Protein AF-A0A5C9C860-F1 (afdb_monomer_lite)

Foldseek 3Di:
DVLVVVLVVVVVVQVVCVVPDPDHDQEAEAADDDDDLVVQPSLQDPVSLVSLLPDPHAYEYAYAAPVNDHSNCVSGPYYDHHPVRVVVVVVVVVVVVVVVVVVVVVVVVVVVVVVVVVVVVVVVVVVVVVVVVVVVVVVVVVVVVVVVVVVVVVVVVVVVVVVVVVVVVVVVVVVVVVVVVVVVCVVVVVVVVVVVVVVVVVVVVVVVVVVVVVVVVVVVVVVVVVVVVVVVVVVVVVVVVVVVVVVVVVVVVVVVVVVCVVVVPDPLVVLVVVDWFKAAPVGDTDPDDPDPGQWIWTHHNVGIDIDGDDDDDDDDDDDDDDDDDDDDDDDDD

Structure (mmCIF, N/CA/C/O backbone):
data_AF-A0A5C9C860-F1
#
_entry.id   AF-A0A5C9C860-F1
#
loop_
_atom_site.group_PDB
_atom_site.id
_atom_site.type_symbol
_atom_site.label_atom_id
_atom_site.label_alt_id
_atom_site.label_comp_id
_atom_site.label_asym_id
_atom_site.label_entity_id
_atom_site.label_seq_id
_atom_site.pdbx_PDB_ins_code
_atom_site.Cartn_x
_atom_site.Cartn_y
_atom_site.Cartn_z
_atom_site.occupancy
_atom_site.B_iso_or_equiv
_atom_site.auth_seq_id
_atom_site.auth_comp_id
_atom_site.auth_asym_id
_atom_site.auth_atom_id
_atom_site.pdbx_PDB_model_num
ATOM 1 N N . GLY A 1 1 ? 43.819 -11.101 -81.207 1.00 75.69 1 GLY A N 1
ATOM 2 C CA . GLY A 1 1 ? 43.825 -9.683 -81.612 1.00 75.69 1 GLY A CA 1
ATOM 3 C C . GLY A 1 1 ? 43.539 -8.825 -80.399 1.00 75.69 1 GLY A C 1
ATOM 4 O O . GLY A 1 1 ? 42.705 -9.231 -79.596 1.00 75.69 1 GLY A O 1
ATOM 5 N N . ALA A 1 2 ? 44.186 -7.660 -80.288 1.00 79.50 2 ALA A N 1
ATOM 6 C CA . ALA A 1 2 ? 44.330 -6.895 -79.039 1.00 79.50 2 ALA A CA 1
ATOM 7 C C . ALA A 1 2 ? 43.053 -6.745 -78.184 1.00 79.50 2 ALA A C 1
ATOM 9 O O . ALA A 1 2 ? 43.095 -7.008 -76.987 1.00 79.50 2 ALA A O 1
ATOM 10 N N . ALA A 1 3 ? 41.908 -6.396 -78.781 1.00 82.94 3 ALA A N 1
ATOM 11 C CA . ALA A 1 3 ? 40.660 -6.212 -78.032 1.00 82.94 3 ALA A CA 1
ATOM 12 C C . ALA A 1 3 ? 40.159 -7.496 -77.339 1.00 82.94 3 ALA A C 1
ATOM 14 O O . ALA A 1 3 ? 39.725 -7.458 -76.189 1.00 82.94 3 ALA A O 1
ATOM 15 N N . ALA A 1 4 ? 40.266 -8.643 -78.019 1.00 86.12 4 ALA A N 1
ATOM 16 C CA . ALA A 1 4 ? 39.879 -9.939 -77.464 1.00 86.12 4 ALA A CA 1
ATOM 17 C C . ALA A 1 4 ? 40.849 -10.392 -76.364 1.00 86.12 4 ALA A C 1
ATOM 19 O O . ALA A 1 4 ? 40.408 -10.863 -75.325 1.00 86.12 4 ALA A O 1
ATOM 20 N N . GLU A 1 5 ? 42.155 -10.177 -76.552 1.00 87.38 5 GLU A N 1
ATOM 21 C CA . GLU A 1 5 ? 43.175 -10.489 -75.539 1.00 87.38 5 GLU A CA 1
ATOM 22 C C . GLU A 1 5 ? 42.962 -9.685 -74.248 1.00 87.38 5 GLU A C 1
ATOM 24 O O . GLU A 1 5 ? 43.085 -10.236 -73.157 1.00 87.38 5 GLU A O 1
ATOM 29 N N . ILE A 1 6 ? 42.573 -8.410 -74.356 1.00 86.56 6 ILE A N 1
ATOM 30 C CA . ILE A 1 6 ? 42.283 -7.548 -73.200 1.00 86.56 6 ILE A CA 1
ATOM 31 C C . ILE A 1 6 ? 40.996 -7.971 -72.490 1.00 86.56 6 ILE A C 1
ATOM 33 O O . ILE A 1 6 ? 40.985 -8.054 -71.262 1.00 86.56 6 ILE A O 1
ATOM 37 N N . ARG A 1 7 ? 39.933 -8.289 -73.239 1.00 90.62 7 ARG A N 1
ATOM 38 C CA . ARG A 1 7 ? 38.687 -8.834 -72.676 1.00 90.62 7 ARG A CA 1
ATOM 39 C C . ARG A 1 7 ? 38.947 -10.140 -71.922 1.00 90.62 7 ARG A C 1
ATOM 41 O O . ARG A 1 7 ? 38.503 -10.298 -70.788 1.00 90.62 7 ARG A O 1
ATOM 48 N N . ASP A 1 8 ? 39.676 -11.062 -72.542 1.00 91.56 8 ASP A N 1
ATOM 49 C CA . ASP A 1 8 ? 39.923 -12.387 -71.979 1.00 91.56 8 ASP A CA 1
ATOM 50 C C . ASP A 1 8 ? 40.841 -12.287 -70.747 1.00 91.56 8 ASP A C 1
ATOM 52 O O . ASP A 1 8 ? 40.559 -12.909 -69.724 1.00 91.56 8 ASP A O 1
ATOM 56 N N . ALA A 1 9 ? 41.865 -11.424 -70.780 1.00 90.62 9 ALA A N 1
ATOM 57 C CA . ALA A 1 9 ? 42.701 -11.121 -69.617 1.00 90.62 9 ALA A CA 1
ATOM 58 C C . ALA A 1 9 ? 41.907 -10.488 -68.460 1.00 90.62 9 ALA A C 1
ATOM 60 O O . ALA A 1 9 ? 42.104 -10.878 -67.307 1.00 90.62 9 ALA A O 1
ATOM 61 N N . LEU A 1 10 ? 40.995 -9.552 -68.749 1.00 90.19 10 LEU A N 1
ATOM 62 C CA . LEU A 1 10 ? 40.132 -8.913 -67.751 1.00 90.19 10 LEU A CA 1
ATOM 63 C C . LEU A 1 10 ? 39.230 -9.943 -67.057 1.00 90.19 10 LEU A C 1
ATOM 65 O O . LEU A 1 10 ? 39.222 -10.020 -65.829 1.00 90.19 10 LEU A O 1
ATOM 69 N N . MET A 1 11 ? 38.531 -10.776 -67.832 1.00 91.19 11 MET A N 1
ATOM 70 C CA . MET A 1 11 ? 37.625 -11.792 -67.287 1.00 91.19 11 MET A CA 1
ATOM 71 C C . MET A 1 11 ? 38.368 -12.882 -66.506 1.00 91.19 11 MET A C 1
ATOM 73 O O . MET A 1 11 ? 37.926 -13.265 -65.423 1.00 91.19 11 MET A O 1
ATOM 77 N N . VAL A 1 12 ? 39.523 -13.344 -67.002 1.00 93.31 12 VAL A N 1
ATOM 78 C CA . VAL A 1 12 ? 40.375 -14.299 -66.273 1.00 93.31 12 VAL A CA 1
ATOM 79 C C . VAL A 1 12 ? 40.890 -13.690 -64.967 1.00 93.31 12 VAL A C 1
ATOM 81 O O . VAL A 1 12 ? 40.859 -14.368 -63.943 1.00 93.31 12 VAL A O 1
ATOM 84 N N . SER A 1 13 ? 41.308 -12.421 -64.965 1.00 90.69 13 SER A N 1
ATOM 85 C CA . SER A 1 13 ? 41.798 -11.754 -63.749 1.00 90.69 13 SER A CA 1
ATOM 86 C C . SER A 1 13 ? 40.692 -11.566 -62.709 1.00 90.69 13 SER A C 1
ATOM 88 O O . SER A 1 13 ? 40.917 -11.833 -61.532 1.00 90.69 13 SER A O 1
ATOM 90 N N . LEU A 1 14 ? 39.483 -11.167 -63.122 1.00 89.62 14 LEU A N 1
ATOM 91 C CA . LEU A 1 14 ? 38.340 -11.031 -62.211 1.00 89.62 14 LEU A CA 1
ATOM 92 C C . LEU A 1 14 ? 37.940 -12.381 -61.597 1.00 89.62 14 LEU A C 1
ATOM 94 O O . LEU A 1 14 ? 37.807 -12.475 -60.377 1.00 89.62 14 LEU A O 1
ATOM 98 N N . ALA A 1 15 ? 37.853 -13.442 -62.407 1.00 89.88 15 ALA A N 1
ATOM 99 C CA . ALA A 1 15 ? 37.584 -14.795 -61.918 1.00 89.88 15 ALA A CA 1
ATOM 100 C C . ALA A 1 15 ? 38.694 -15.313 -60.980 1.00 89.88 15 ALA A C 1
ATOM 102 O O . ALA A 1 15 ? 38.413 -15.972 -59.981 1.00 89.88 15 ALA A O 1
ATOM 103 N N . GLN A 1 16 ? 39.962 -14.992 -61.259 1.00 91.25 16 GLN A N 1
ATOM 104 C CA . GLN A 1 16 ? 41.080 -15.318 -60.369 1.00 91.25 16 GLN A CA 1
ATOM 105 C C . GLN A 1 16 ? 41.021 -14.554 -59.043 1.00 91.25 16 GLN A C 1
ATOM 107 O O . GLN A 1 16 ? 41.359 -15.138 -58.016 1.00 91.25 16 GLN A O 1
ATOM 112 N N .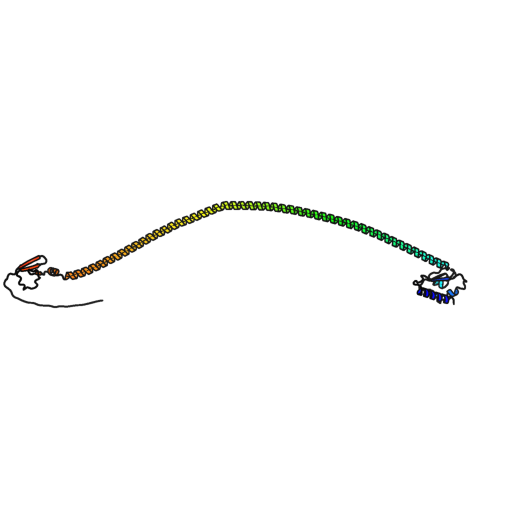 ILE A 1 17 ? 40.598 -13.287 -59.028 1.00 90.31 17 ILE A N 1
ATOM 113 C CA . ILE A 1 17 ? 40.419 -12.529 -57.781 1.00 90.31 17 ILE A CA 1
ATOM 114 C C . ILE A 1 17 ? 39.297 -13.156 -56.949 1.00 90.31 17 ILE A C 1
ATOM 116 O O . ILE A 1 17 ? 39.512 -13.432 -55.773 1.00 90.31 17 ILE A O 1
ATOM 120 N N . GLU A 1 18 ? 38.153 -13.475 -57.559 1.00 88.44 18 GLU A N 1
ATOM 121 C CA . GLU A 1 18 ? 37.020 -14.106 -56.865 1.00 88.44 18 GLU A CA 1
ATOM 122 C C . GLU A 1 18 ? 37.343 -15.507 -56.307 1.00 88.44 18 GLU A C 1
ATOM 124 O O . GLU A 1 18 ? 36.833 -15.886 -55.254 1.00 88.44 18 GLU A O 1
ATOM 129 N N . LEU A 1 19 ? 38.228 -16.266 -56.963 1.00 90.69 19 LEU A N 1
ATOM 130 C CA . LEU A 1 19 ? 38.691 -17.573 -56.477 1.00 90.69 19 LEU A CA 1
ATOM 131 C C . LEU A 1 19 ? 39.770 -17.487 -55.384 1.00 90.69 19 LEU A C 1
ATOM 133 O O . LEU A 1 19 ? 39.809 -18.345 -54.504 1.00 90.69 19 LEU A O 1
ATOM 137 N N . ASN A 1 20 ? 40.671 -16.500 -55.449 1.00 92.00 20 ASN A N 1
ATOM 138 C CA . ASN A 1 20 ? 41.861 -16.435 -54.588 1.00 92.00 20 ASN A CA 1
ATOM 139 C C . ASN A 1 20 ? 41.745 -15.439 -53.421 1.00 92.00 20 ASN A C 1
ATOM 141 O O . ASN A 1 20 ? 42.585 -15.461 -52.515 1.00 92.00 20 ASN A O 1
ATOM 145 N N . HIS A 1 21 ? 40.741 -14.558 -53.420 1.00 90.06 21 HIS A N 1
ATOM 146 C CA . HIS A 1 21 ? 40.582 -13.509 -52.417 1.00 90.06 21 HIS A CA 1
ATOM 147 C C . HIS A 1 21 ? 39.154 -13.447 -51.848 1.00 90.06 21 HIS A C 1
ATOM 149 O O . HIS A 1 21 ? 38.184 -13.565 -52.587 1.00 90.06 21 HIS A O 1
ATOM 155 N N . PRO A 1 22 ? 38.993 -13.199 -50.531 1.00 89.44 22 PRO A N 1
ATOM 156 C CA . PRO A 1 22 ? 37.680 -13.077 -49.890 1.00 89.44 22 PRO A CA 1
ATOM 157 C C . PRO A 1 22 ? 37.008 -11.710 -50.128 1.00 89.44 22 PRO A C 1
ATOM 159 O O . PRO A 1 22 ? 35.974 -11.422 -49.530 1.00 89.44 22 PRO A O 1
ATOM 162 N N . TRP A 1 23 ? 37.617 -10.843 -50.940 1.00 88.38 23 TRP A N 1
ATOM 163 C CA . TRP A 1 23 ? 37.156 -9.491 -51.244 1.00 88.38 23 TRP A CA 1
ATOM 164 C C . TRP A 1 23 ? 36.957 -9.338 -52.754 1.00 88.38 23 TRP A C 1
ATOM 166 O O . TRP A 1 23 ? 37.737 -9.860 -53.549 1.00 88.38 23 TRP A O 1
ATOM 176 N N . ARG A 1 24 ? 35.918 -8.596 -53.145 1.00 87.75 24 ARG A N 1
ATOM 177 C CA . ARG A 1 24 ? 35.716 -8.137 -54.527 1.00 87.75 24 ARG A CA 1
ATOM 178 C C . ARG A 1 24 ? 36.352 -6.747 -54.689 1.00 87.75 24 ARG A C 1
ATOM 180 O O . ARG A 1 24 ? 36.356 -5.993 -53.717 1.00 87.75 24 ARG A O 1
ATOM 187 N N . PRO A 1 25 ? 36.909 -6.397 -55.862 1.00 90.31 25 PRO A N 1
ATOM 188 C CA . PRO A 1 25 ? 37.481 -5.071 -56.078 1.00 90.31 25 PRO A CA 1
ATOM 189 C C . PRO A 1 25 ? 36.380 -4.003 -56.140 1.00 90.31 25 PRO A C 1
ATOM 191 O O . PRO A 1 25 ? 35.349 -4.216 -56.772 1.00 90.31 25 PRO A O 1
ATOM 194 N N . ASP A 1 26 ? 36.614 -2.840 -55.525 1.00 90.69 26 ASP A N 1
ATOM 195 C CA . ASP A 1 26 ? 35.641 -1.733 -55.493 1.00 90.69 26 ASP A CA 1
ATOM 196 C C . ASP A 1 26 ? 35.459 -1.039 -56.855 1.00 90.69 26 ASP A C 1
ATOM 198 O O . ASP A 1 26 ? 34.432 -0.409 -57.101 1.00 90.69 26 ASP A O 1
ATOM 202 N N . ALA A 1 27 ? 36.468 -1.119 -57.729 1.00 92.50 27 ALA A N 1
ATOM 203 C CA . ALA A 1 27 ? 36.469 -0.549 -59.073 1.00 92.50 27 ALA A CA 1
ATOM 204 C C . ALA A 1 27 ? 37.441 -1.304 -59.995 1.00 92.50 27 ALA A C 1
ATOM 206 O O . ALA A 1 27 ? 38.454 -1.843 -59.544 1.00 92.50 27 ALA A O 1
ATOM 207 N N . VAL A 1 28 ? 37.173 -1.279 -61.302 1.00 93.12 28 VAL A N 1
ATOM 208 C CA . VAL A 1 28 ? 38.103 -1.721 -62.355 1.00 93.12 28 VAL A CA 1
ATOM 209 C C . VAL A 1 28 ? 38.702 -0.487 -63.025 1.00 93.12 28 VAL A C 1
ATOM 211 O O . VAL A 1 28 ? 37.986 0.462 -63.330 1.00 93.12 28 VAL A O 1
ATOM 214 N N . VAL A 1 29 ? 40.011 -0.482 -63.281 1.00 92.75 29 VAL A N 1
ATOM 215 C CA . VAL A 1 29 ? 40.712 0.661 -63.890 1.00 92.75 29 VAL A CA 1
ATOM 216 C C . VAL A 1 29 ? 41.322 0.258 -65.230 1.00 92.75 29 VAL A C 1
ATOM 218 O O . VAL A 1 29 ? 42.241 -0.557 -65.274 1.00 92.75 29 VAL A O 1
ATOM 221 N N . ILE A 1 30 ? 40.843 0.860 -66.321 1.00 90.06 30 ILE A N 1
ATOM 222 C CA . ILE A 1 30 ? 41.378 0.670 -67.675 1.00 90.06 30 ILE A CA 1
ATOM 223 C C . ILE A 1 30 ? 42.227 1.892 -68.034 1.00 90.06 30 ILE A C 1
ATOM 225 O O . ILE A 1 30 ? 41.713 2.969 -68.333 1.00 90.06 30 ILE A O 1
ATOM 229 N N . ILE A 1 31 ? 43.548 1.729 -68.000 1.00 89.25 31 ILE A N 1
ATOM 230 C CA . ILE A 1 31 ? 44.520 2.792 -68.288 1.00 89.25 31 ILE A CA 1
ATOM 231 C C . ILE A 1 31 ? 45.417 2.430 -69.466 1.00 89.25 31 ILE A C 1
ATOM 233 O O . ILE A 1 31 ? 45.759 1.267 -69.670 1.00 89.25 31 ILE A O 1
ATOM 237 N N . ARG A 1 32 ? 45.850 3.450 -70.212 1.00 84.88 32 ARG A N 1
ATOM 238 C CA . ARG A 1 32 ? 46.821 3.316 -71.302 1.00 84.88 32 ARG A CA 1
ATOM 239 C C . ARG A 1 32 ? 48.005 4.253 -71.057 1.00 84.88 32 ARG A C 1
ATOM 241 O O . ARG A 1 32 ? 47.831 5.398 -70.646 1.00 84.88 32 ARG A O 1
ATOM 248 N N . GLY A 1 33 ? 49.220 3.764 -71.304 1.00 73.19 33 GLY A N 1
ATOM 249 C CA . GLY A 1 33 ? 50.418 4.607 -71.357 1.00 73.19 33 GLY A CA 1
ATOM 250 C C . GLY A 1 33 ? 50.451 5.496 -72.608 1.00 73.19 33 GLY A C 1
ATOM 251 O O . GLY A 1 33 ? 49.605 5.382 -73.493 1.00 73.19 33 GLY A O 1
ATOM 252 N N . GLY A 1 34 ? 51.458 6.367 -72.710 1.00 67.81 34 GLY A N 1
ATOM 253 C CA . GLY A 1 34 ? 51.678 7.154 -73.927 1.00 67.81 34 GLY A CA 1
ATOM 254 C C . GLY A 1 34 ? 51.942 6.261 -75.149 1.00 67.81 34 GLY A C 1
ATOM 255 O O . GLY A 1 34 ? 52.680 5.283 -75.056 1.00 67.81 34 GLY A O 1
ATOM 256 N N . GLY A 1 35 ? 51.351 6.607 -76.292 1.00 66.38 35 GLY A N 1
ATOM 257 C CA . GLY A 1 35 ? 51.479 5.874 -77.554 1.00 66.38 35 GLY A CA 1
ATOM 258 C C . GLY A 1 35 ? 50.877 6.660 -78.720 1.00 66.38 35 GLY A C 1
ATOM 259 O O . GLY A 1 35 ? 50.357 7.759 -78.523 1.00 66.38 35 GLY A O 1
ATOM 260 N N . ALA A 1 36 ? 50.945 6.122 -79.940 1.00 61.47 36 ALA A N 1
ATOM 261 C CA . ALA A 1 36 ? 50.421 6.812 -81.116 1.00 61.47 36 ALA A CA 1
ATOM 262 C C . ALA A 1 36 ? 48.880 6.813 -81.127 1.00 61.47 36 ALA A C 1
ATOM 264 O O . ALA A 1 36 ? 48.239 5.884 -80.631 1.00 61.47 36 ALA A O 1
ATOM 265 N N . VAL A 1 37 ? 48.270 7.835 -81.738 1.00 60.75 37 VAL A N 1
ATOM 266 C CA . VAL A 1 37 ? 46.802 7.922 -81.910 1.00 60.75 37 VAL A CA 1
ATOM 267 C C . VAL A 1 37 ? 46.265 6.736 -82.732 1.00 60.75 37 VAL A C 1
ATOM 269 O O . VAL A 1 37 ? 45.169 6.239 -82.484 1.00 60.75 37 VAL A O 1
ATOM 272 N N . ASN A 1 38 ? 47.077 6.203 -83.651 1.00 58.38 38 ASN A N 1
ATOM 273 C CA . ASN A 1 38 ? 46.713 5.057 -84.487 1.00 58.38 38 ASN A CA 1
ATOM 274 C C . ASN A 1 38 ? 46.485 3.751 -83.695 1.00 58.38 38 ASN A C 1
ATOM 276 O O . ASN A 1 38 ? 45.788 2.870 -84.195 1.00 58.38 38 ASN A O 1
ATOM 280 N N . ASP A 1 39 ? 46.982 3.630 -82.457 1.00 63.88 39 ASP A N 1
ATOM 281 C CA . ASP A 1 39 ? 46.763 2.439 -81.620 1.00 63.88 39 ASP A CA 1
ATOM 282 C C . ASP A 1 39 ? 45.465 2.520 -80.789 1.00 63.88 39 ASP A C 1
ATOM 284 O O . ASP A 1 39 ? 45.383 1.909 -79.727 1.00 63.88 39 ASP A O 1
ATOM 288 N N . MET A 1 40 ? 44.460 3.295 -81.212 1.00 68.62 40 MET A N 1
ATOM 289 C CA . MET A 1 40 ? 43.190 3.451 -80.472 1.00 68.62 40 MET A CA 1
ATOM 290 C C . MET A 1 40 ? 42.006 2.723 -81.121 1.00 68.62 40 MET A C 1
ATOM 292 O O . MET A 1 40 ? 40.991 2.500 -80.469 1.00 68.62 40 MET A O 1
ATOM 296 N N . ALA A 1 41 ? 42.136 2.271 -82.373 1.00 72.19 41 ALA A N 1
ATOM 297 C CA . ALA A 1 41 ? 41.038 1.633 -83.107 1.00 72.19 41 ALA A CA 1
ATOM 298 C C . ALA A 1 41 ? 40.508 0.343 -82.446 1.00 72.19 41 ALA A C 1
ATOM 300 O O . ALA A 1 41 ? 39.314 0.062 -82.519 1.00 72.19 41 ALA A O 1
ATOM 301 N N . TRP A 1 42 ? 41.367 -0.426 -81.767 1.00 78.12 42 TRP A N 1
ATOM 302 C CA . TRP A 1 42 ? 40.980 -1.672 -81.091 1.00 78.12 42 TRP A CA 1
ATOM 303 C C . TRP A 1 42 ? 40.256 -1.453 -79.750 1.00 78.12 42 TRP A C 1
ATOM 305 O O . TRP A 1 42 ? 39.647 -2.387 -79.240 1.00 78.12 42 TRP A O 1
ATOM 315 N N . LEU A 1 43 ? 40.255 -0.234 -79.197 1.00 80.75 43 LEU A N 1
ATOM 316 C CA . LEU A 1 43 ? 39.464 0.120 -78.006 1.00 80.75 43 LEU A CA 1
ATOM 317 C C . LEU A 1 43 ? 37.977 0.350 -78.334 1.00 80.75 43 LEU A C 1
ATOM 319 O O . LEU A 1 43 ? 37.150 0.398 -77.431 1.00 80.75 43 LEU A O 1
ATOM 323 N N . ASN A 1 44 ? 37.631 0.456 -79.621 1.00 83.56 44 ASN A N 1
ATOM 324 C CA . ASN A 1 44 ? 36.259 0.632 -80.103 1.00 83.56 44 ASN A CA 1
ATOM 325 C C . ASN A 1 44 ? 35.593 -0.696 -80.523 1.00 83.56 44 ASN A C 1
ATOM 327 O O . ASN A 1 44 ? 34.578 -0.683 -81.219 1.00 83.56 44 ASN A O 1
ATOM 331 N N . ASP A 1 45 ? 36.160 -1.844 -80.138 1.00 89.75 45 ASP A N 1
ATOM 332 C CA . ASP A 1 45 ? 35.580 -3.154 -80.437 1.00 89.75 45 ASP A CA 1
ATOM 333 C C . ASP A 1 45 ? 34.287 -3.411 -79.644 1.00 89.75 45 ASP A C 1
ATOM 335 O O . ASP A 1 45 ? 34.240 -3.265 -78.420 1.00 89.75 45 ASP A O 1
ATOM 339 N N . TYR A 1 46 ? 33.243 -3.861 -80.343 1.00 90.25 46 TYR A N 1
ATOM 340 C CA . TYR A 1 46 ? 31.926 -4.099 -79.753 1.00 90.25 46 TYR A CA 1
ATOM 341 C C . TYR A 1 46 ? 31.947 -5.155 -78.637 1.00 90.25 46 TYR A C 1
ATOM 343 O O . TYR A 1 46 ? 31.247 -4.992 -77.638 1.00 90.25 46 TYR A O 1
ATOM 351 N N . ALA A 1 47 ? 32.732 -6.230 -78.773 1.00 90.44 47 ALA A N 1
ATOM 352 C CA . ALA A 1 47 ? 32.746 -7.302 -77.780 1.00 90.44 47 ALA A CA 1
ATOM 353 C C . ALA A 1 47 ? 33.483 -6.886 -76.497 1.00 90.44 47 ALA A C 1
ATOM 355 O O . ALA A 1 47 ? 33.087 -7.308 -75.410 1.00 90.44 47 ALA A O 1
ATOM 356 N N . LEU A 1 48 ? 34.513 -6.042 -76.608 1.00 89.06 48 LEU A N 1
ATOM 357 C CA . LEU A 1 48 ? 35.198 -5.445 -75.459 1.00 89.06 48 LEU A CA 1
ATOM 358 C C . LEU A 1 48 ? 34.312 -4.412 -74.739 1.00 89.06 48 LEU A C 1
ATOM 360 O O . LEU A 1 48 ? 34.162 -4.487 -73.521 1.00 89.06 48 LEU A O 1
ATOM 364 N N . VAL A 1 49 ? 33.670 -3.501 -75.480 1.00 91.75 49 VAL A N 1
ATOM 365 C CA . VAL A 1 49 ? 32.748 -2.492 -74.919 1.00 91.75 49 VAL A CA 1
ATOM 366 C C . VAL A 1 49 ? 31.561 -3.160 -74.224 1.00 91.75 49 VAL A C 1
ATOM 368 O O . VAL A 1 49 ? 31.256 -2.837 -73.079 1.00 91.75 49 VAL A O 1
ATOM 371 N N . ARG A 1 50 ? 30.935 -4.156 -74.867 1.00 93.25 50 ARG A N 1
ATOM 372 C CA . ARG A 1 50 ? 29.837 -4.927 -74.271 1.00 93.25 50 ARG A CA 1
ATOM 373 C C . ARG A 1 50 ? 30.259 -5.630 -72.978 1.00 93.25 50 ARG A C 1
ATOM 375 O O . ARG A 1 50 ? 29.511 -5.582 -72.009 1.00 93.25 50 ARG A O 1
ATOM 382 N N . CYS A 1 51 ? 31.445 -6.241 -72.954 1.00 91.31 51 CYS A N 1
ATOM 383 C CA . CYS A 1 51 ? 31.972 -6.889 -71.754 1.00 91.31 51 CYS A CA 1
ATOM 384 C C . CYS A 1 51 ? 32.094 -5.907 -70.581 1.00 91.31 51 CYS A C 1
ATOM 386 O O . CYS A 1 51 ? 31.798 -6.280 -69.454 1.00 91.31 51 CYS A O 1
ATOM 388 N N . VAL A 1 52 ? 32.495 -4.658 -70.841 1.00 92.06 52 VAL A N 1
ATOM 389 C CA . VAL A 1 52 ? 32.590 -3.600 -69.822 1.00 92.06 52 VAL A CA 1
ATOM 390 C C . VAL A 1 52 ? 31.209 -3.160 -69.323 1.00 92.06 52 VAL A C 1
ATOM 392 O O . VAL A 1 52 ? 31.044 -2.972 -68.122 1.00 92.06 52 VAL A O 1
ATOM 395 N N . CYS A 1 53 ? 30.202 -3.073 -70.199 1.00 91.56 53 CYS A N 1
ATOM 396 C CA . CYS A 1 53 ? 28.815 -2.789 -69.800 1.00 91.56 53 CYS A CA 1
ATOM 397 C C . CYS A 1 53 ? 28.160 -3.901 -68.962 1.00 91.56 53 CYS A C 1
ATOM 399 O O . CYS A 1 53 ? 27.194 -3.633 -68.253 1.00 91.56 53 CYS A O 1
ATOM 401 N N . GLU A 1 54 ? 28.634 -5.144 -69.075 1.00 93.25 54 GLU A N 1
ATOM 402 C CA . GLU A 1 54 ? 28.107 -6.308 -68.346 1.00 93.25 54 GLU A CA 1
ATOM 403 C C . GLU A 1 54 ? 28.760 -6.494 -66.952 1.00 93.25 54 GLU A C 1
ATOM 405 O O . GLU A 1 54 ? 28.397 -7.422 -66.230 1.00 93.25 54 GLU A O 1
ATOM 410 N N . LEU A 1 55 ? 29.691 -5.619 -66.538 1.00 91.38 55 LEU A N 1
ATOM 411 C CA . LEU A 1 55 ? 30.335 -5.671 -65.217 1.00 91.38 55 LEU A CA 1
ATOM 412 C C . LEU A 1 55 ? 29.483 -5.021 -64.111 1.00 91.38 55 LEU A C 1
ATOM 414 O O . LEU A 1 55 ? 29.056 -3.876 -64.223 1.00 91.38 55 LEU A O 1
ATOM 418 N N . GLU A 1 56 ? 29.344 -5.714 -62.975 1.00 90.44 56 GLU A N 1
ATOM 419 C CA . GLU A 1 56 ? 28.703 -5.190 -61.750 1.00 90.44 56 GLU A CA 1
ATOM 420 C C . GLU A 1 56 ? 29.570 -4.162 -60.988 1.00 90.44 56 GLU A C 1
ATOM 422 O O . GLU A 1 56 ? 29.111 -3.538 -60.031 1.00 90.44 56 GLU A O 1
ATOM 427 N N . ILE A 1 57 ? 30.841 -4.016 -61.373 1.00 92.12 57 ILE A N 1
ATOM 428 C CA . ILE A 1 57 ? 31.870 -3.243 -60.665 1.00 92.12 57 ILE A CA 1
ATOM 429 C C . ILE A 1 57 ? 32.170 -1.975 -61.479 1.00 92.12 57 ILE A C 1
ATOM 431 O O . ILE A 1 57 ? 32.404 -2.092 -62.684 1.00 92.12 57 ILE A O 1
ATOM 435 N N . PRO A 1 58 ? 32.197 -0.768 -60.878 1.00 93.19 58 PRO A N 1
ATOM 436 C CA . PRO A 1 58 ? 32.363 0.474 -61.628 1.00 93.19 58 PRO A CA 1
ATOM 437 C C . PRO A 1 58 ? 33.720 0.530 -62.336 1.00 93.19 58 PRO A C 1
ATOM 439 O O . PRO A 1 58 ? 34.776 0.327 -61.732 1.00 93.19 58 PRO A O 1
ATOM 442 N N . VAL A 1 59 ? 33.686 0.848 -63.630 1.00 93.75 59 VAL A N 1
ATOM 443 C CA . VAL A 1 59 ? 34.878 0.929 -64.483 1.00 93.75 59 VAL A CA 1
ATOM 444 C C . VAL A 1 59 ? 35.312 2.386 -64.634 1.00 93.75 59 VAL A C 1
ATOM 446 O O . VAL A 1 59 ? 34.502 3.254 -64.963 1.00 93.75 59 VAL A O 1
ATOM 449 N N . LEU A 1 60 ? 36.593 2.657 -64.398 1.00 94.00 60 LEU A N 1
ATOM 450 C CA . LEU A 1 60 ? 37.226 3.969 -64.529 1.00 94.00 60 LEU A CA 1
ATOM 451 C C . LEU A 1 60 ? 38.214 3.932 -65.700 1.00 94.00 60 LEU A C 1
ATOM 453 O O . LEU A 1 60 ? 39.056 3.031 -65.750 1.00 94.00 60 LEU A O 1
ATOM 457 N N . THR A 1 61 ? 38.164 4.902 -66.616 1.00 91.94 61 THR A N 1
ATOM 458 C CA . THR A 1 61 ? 39.108 4.964 -67.749 1.00 91.94 61 THR A CA 1
ATOM 459 C C . THR A 1 61 ? 40.141 6.076 -67.604 1.00 91.94 61 THR A C 1
ATOM 461 O O . THR A 1 61 ? 39.866 7.155 -67.084 1.00 91.94 61 THR A O 1
ATOM 464 N N . GLY A 1 62 ? 41.355 5.799 -68.085 1.00 89.06 62 GLY A N 1
ATOM 465 C CA . GLY A 1 62 ? 42.468 6.743 -68.205 1.00 89.06 62 GLY A CA 1
ATOM 466 C C . GLY A 1 62 ? 43.278 6.450 -69.463 1.00 89.06 62 GLY A C 1
ATOM 467 O O . GLY A 1 62 ? 44.446 6.068 -69.376 1.00 89.06 62 GLY A O 1
ATOM 468 N N . ILE A 1 63 ? 42.616 6.526 -70.619 1.00 84.25 63 ILE A N 1
ATOM 469 C CA . ILE A 1 63 ? 43.096 5.992 -71.904 1.00 84.25 63 ILE A CA 1
ATOM 470 C C . ILE A 1 63 ? 43.826 7.045 -72.760 1.00 84.25 63 ILE A C 1
ATOM 472 O O . ILE A 1 63 ? 44.761 6.703 -73.489 1.00 84.25 63 ILE A O 1
ATOM 476 N N . GLY A 1 64 ? 43.424 8.315 -72.693 1.00 72.69 64 GLY A N 1
ATOM 477 C CA . GLY A 1 64 ? 43.962 9.370 -73.553 1.00 72.69 64 GLY A CA 1
ATOM 478 C C . GLY A 1 64 ? 43.363 10.747 -73.276 1.00 72.69 64 GLY A C 1
ATOM 479 O O . GLY A 1 64 ? 42.404 10.883 -72.517 1.00 72.69 64 GLY A O 1
ATOM 480 N N . HIS A 1 65 ? 43.948 11.773 -73.898 1.00 70.31 65 HIS A N 1
ATOM 481 C CA . HIS A 1 65 ? 43.561 13.169 -73.687 1.00 70.31 65 HIS A CA 1
ATOM 482 C C . HIS A 1 65 ? 42.137 13.451 -74.203 1.00 70.31 65 HIS A C 1
ATOM 484 O O . HIS A 1 65 ? 41.592 12.692 -74.998 1.00 70.31 65 HIS A O 1
ATOM 490 N N . GLU A 1 66 ? 41.545 14.584 -73.802 1.00 59.78 66 GLU A N 1
ATOM 491 C CA . GLU A 1 66 ? 40.151 14.971 -74.109 1.00 59.78 66 GLU A CA 1
ATOM 492 C C . GLU A 1 66 ? 39.724 14.763 -75.579 1.00 59.78 66 GLU A C 1
ATOM 494 O O . GLU A 1 66 ? 38.570 14.416 -75.834 1.00 59.78 66 GLU A O 1
ATOM 499 N N . ARG A 1 67 ? 40.655 14.935 -76.531 1.00 62.44 67 ARG A N 1
ATOM 500 C CA . ARG A 1 67 ? 40.439 14.827 -77.988 1.00 62.44 67 ARG A CA 1
ATOM 501 C C . ARG A 1 67 ? 40.309 13.394 -78.519 1.00 62.44 67 ARG A C 1
ATOM 503 O O . ARG A 1 67 ? 39.822 13.229 -79.632 1.00 62.44 67 ARG A O 1
ATOM 510 N N . ASP A 1 68 ? 40.714 12.393 -77.741 1.00 68.50 68 ASP A N 1
ATOM 511 C CA . ASP A 1 68 ? 40.797 10.991 -78.155 1.00 68.50 68 ASP A CA 1
ATOM 512 C C . ASP A 1 68 ? 39.751 10.131 -77.410 1.00 68.50 68 ASP A C 1
ATOM 514 O O . ASP A 1 68 ? 40.090 9.203 -76.678 1.00 68.50 68 ASP A O 1
ATOM 518 N N . SER A 1 69 ? 38.463 10.466 -77.544 1.00 71.88 69 SER A N 1
ATOM 519 C CA . SER A 1 69 ? 37.358 9.718 -76.921 1.00 71.88 69 SER A CA 1
ATOM 520 C C . SER A 1 69 ? 37.170 8.336 -77.556 1.00 71.88 69 SER A C 1
ATOM 522 O O . SER A 1 69 ? 36.905 8.244 -78.760 1.00 71.88 69 SER A O 1
ATOM 524 N N . THR A 1 70 ? 37.243 7.269 -76.758 1.00 83.81 70 THR A N 1
ATOM 525 C CA . THR A 1 70 ? 36.932 5.898 -77.200 1.00 83.81 70 THR A CA 1
ATOM 526 C C . THR A 1 70 ? 35.549 5.450 -76.725 1.00 83.81 70 THR A C 1
ATOM 528 O O . THR A 1 70 ? 35.024 5.965 -75.742 1.00 83.81 70 THR A O 1
ATOM 531 N N . MET A 1 71 ? 34.962 4.440 -77.374 1.00 86.88 71 MET A N 1
ATOM 532 C CA . MET A 1 71 ? 33.689 3.840 -76.939 1.00 86.88 71 MET A CA 1
ATOM 533 C C . MET A 1 71 ? 33.764 3.283 -75.507 1.00 86.88 71 MET A C 1
ATOM 535 O O . MET A 1 71 ? 32.745 3.215 -74.830 1.00 86.88 71 MET A O 1
ATOM 539 N N . LEU A 1 72 ? 34.962 2.911 -75.035 1.00 86.94 72 LEU A N 1
ATOM 540 C CA . LEU A 1 72 ? 35.196 2.504 -73.649 1.00 86.94 72 LEU A CA 1
ATOM 541 C C . LEU A 1 72 ? 35.091 3.660 -72.652 1.00 86.94 72 LEU A C 1
ATOM 543 O O . LEU A 1 72 ? 34.631 3.439 -71.537 1.00 86.94 72 LEU A O 1
ATOM 547 N N . ASP A 1 73 ? 35.476 4.877 -73.040 1.00 88.94 73 ASP A N 1
ATOM 548 C CA . ASP A 1 73 ? 35.343 6.064 -72.189 1.00 88.94 73 ASP A CA 1
ATOM 549 C C . ASP A 1 73 ? 33.878 6.495 -72.012 1.00 88.94 73 ASP A C 1
ATOM 551 O O . ASP A 1 73 ? 33.526 7.034 -70.966 1.00 88.94 73 ASP A O 1
ATOM 555 N N . GLU A 1 74 ? 33.030 6.234 -73.011 1.00 88.56 74 GLU A N 1
ATOM 556 C CA . GLU A 1 74 ? 31.592 6.549 -72.986 1.00 88.56 74 GLU A CA 1
ATOM 557 C C . GLU A 1 74 ? 30.767 5.545 -72.160 1.00 88.56 74 GLU A C 1
ATOM 559 O O . GLU A 1 74 ? 29.716 5.903 -71.633 1.00 88.56 74 GLU A O 1
ATOM 564 N N . VAL A 1 75 ? 31.226 4.291 -72.027 1.00 91.44 75 VAL A N 1
ATOM 565 C CA . VAL A 1 75 ? 30.567 3.270 -71.181 1.00 91.44 75 VAL A CA 1
ATOM 566 C C . VAL A 1 75 ? 31.183 3.135 -69.785 1.00 91.44 75 VAL A C 1
ATOM 568 O O . VAL A 1 75 ? 30.670 2.384 -68.955 1.00 91.44 75 VAL A O 1
ATOM 571 N N . ALA A 1 76 ? 32.283 3.838 -69.513 1.00 91.44 76 ALA A N 1
ATOM 572 C CA . ALA A 1 76 ? 32.897 3.881 -68.194 1.00 91.44 76 ALA A CA 1
ATOM 573 C C . ALA A 1 76 ? 32.000 4.618 -67.189 1.00 91.44 76 ALA A C 1
ATOM 575 O O . ALA A 1 76 ? 31.374 5.627 -67.505 1.00 91.44 76 ALA A O 1
ATOM 576 N N . ASN A 1 77 ? 32.015 4.178 -65.929 1.00 93.81 77 ASN A N 1
ATOM 577 C CA . ASN A 1 77 ? 31.354 4.895 -64.838 1.00 93.81 77 ASN A CA 1
ATOM 578 C C . ASN A 1 77 ? 31.977 6.288 -64.621 1.00 93.81 77 ASN A C 1
ATOM 580 O O . ASN A 1 77 ? 31.282 7.227 -64.238 1.00 93.81 77 ASN A O 1
ATOM 584 N N . GLN A 1 78 ? 33.290 6.429 -64.846 1.00 92.50 78 GLN A N 1
ATOM 585 C CA . GLN A 1 78 ? 33.958 7.730 -64.826 1.00 92.50 78 GLN A CA 1
ATOM 586 C C . GLN A 1 78 ? 35.207 7.758 -65.719 1.00 92.50 78 GLN A C 1
ATOM 588 O O . GLN A 1 78 ? 36.142 6.976 -65.537 1.00 92.50 78 GLN A O 1
ATOM 593 N N . ARG A 1 79 ? 35.236 8.720 -66.647 1.00 91.38 79 ARG A N 1
ATOM 594 C CA . ARG A 1 79 ? 36.366 9.018 -67.537 1.00 91.38 79 ARG A CA 1
ATOM 595 C C . ARG A 1 79 ? 37.366 9.975 -66.879 1.00 91.38 79 ARG A C 1
ATOM 597 O O . ARG A 1 79 ? 36.972 10.950 -66.237 1.00 91.38 79 ARG A O 1
ATOM 604 N N . TYR A 1 80 ? 38.656 9.749 -67.121 1.00 89.56 80 TYR A N 1
ATOM 605 C CA . TYR A 1 80 ? 39.751 10.676 -66.832 1.00 89.56 80 TYR A CA 1
ATOM 606 C C . TYR A 1 80 ? 40.724 10.757 -68.022 1.00 89.56 80 TYR A C 1
ATOM 608 O O . TYR A 1 80 ? 40.950 9.775 -68.719 1.00 89.56 80 TYR A O 1
ATOM 616 N N . ASP A 1 81 ? 41.372 11.908 -68.223 1.00 85.69 81 ASP A N 1
ATOM 617 C CA . ASP A 1 81 ? 42.211 12.130 -69.422 1.00 85.69 81 ASP A CA 1
ATOM 618 C C . ASP A 1 81 ? 43.591 11.452 -69.374 1.00 85.69 81 ASP A C 1
ATOM 620 O O . ASP A 1 81 ? 44.301 11.383 -70.374 1.00 85.69 81 ASP A O 1
ATOM 624 N N . THR A 1 82 ? 44.042 11.024 -68.192 1.00 86.19 82 THR A N 1
ATOM 625 C CA . THR A 1 82 ? 45.345 10.364 -68.019 1.00 86.19 82 THR A CA 1
ATOM 626 C C . THR A 1 82 ? 45.299 9.347 -66.878 1.00 86.19 82 THR A C 1
ATOM 628 O O . THR A 1 82 ? 44.543 9.545 -65.920 1.00 86.19 82 THR A O 1
ATOM 631 N N . PRO A 1 83 ? 46.163 8.312 -66.888 1.00 89.06 83 PRO A N 1
ATOM 632 C CA . PRO A 1 83 ? 46.292 7.377 -65.768 1.00 89.06 83 PRO A CA 1
ATOM 633 C C . PRO A 1 83 ? 46.544 8.081 -64.426 1.00 89.06 83 PRO A C 1
ATOM 635 O O . PRO A 1 83 ? 45.959 7.723 -63.408 1.00 89.06 83 PRO A O 1
ATOM 638 N N . SER A 1 84 ? 47.352 9.148 -64.425 1.00 89.75 84 SER A N 1
ATOM 639 C CA . SER A 1 84 ? 47.622 9.957 -63.229 1.00 89.75 84 SER A CA 1
ATOM 640 C C . SER A 1 84 ? 46.372 10.665 -62.692 1.00 89.75 84 SER A C 1
ATOM 642 O O . SER A 1 84 ? 46.219 10.775 -61.477 1.00 89.75 84 SER A O 1
ATOM 644 N N . LYS A 1 85 ? 45.459 11.119 -63.568 1.00 91.12 85 LYS A N 1
ATOM 645 C CA . LYS A 1 85 ? 44.174 11.701 -63.148 1.00 91.12 85 LYS A CA 1
ATOM 646 C C . LYS A 1 85 ? 43.237 10.649 -62.543 1.00 91.12 85 LYS A C 1
ATOM 648 O O . LYS A 1 85 ? 42.562 10.984 -61.573 1.00 91.12 85 LYS A O 1
ATOM 653 N N . VAL A 1 86 ? 43.244 9.401 -63.035 1.00 91.94 86 VAL A N 1
ATOM 654 C CA . VAL A 1 86 ? 42.482 8.294 -62.415 1.00 91.94 86 VAL A CA 1
ATOM 655 C C . VAL A 1 86 ? 42.944 8.069 -60.976 1.00 91.94 86 VAL A C 1
ATOM 657 O O . VAL A 1 86 ? 42.132 8.113 -60.055 1.00 91.94 86 VAL A O 1
ATOM 660 N N . ILE A 1 87 ? 44.254 7.894 -60.763 1.00 92.31 87 ILE A N 1
ATOM 661 C CA . ILE A 1 87 ? 44.818 7.638 -59.428 1.00 92.31 87 ILE A CA 1
ATOM 662 C C . ILE A 1 87 ? 44.532 8.802 -58.470 1.00 92.31 87 ILE A C 1
ATOM 664 O O . ILE A 1 87 ? 44.057 8.568 -57.362 1.00 92.31 87 ILE A O 1
ATOM 668 N N . ALA A 1 88 ? 44.709 10.052 -58.912 1.00 93.88 88 ALA A N 1
ATOM 669 C CA . ALA A 1 88 ? 44.365 11.231 -58.111 1.00 93.88 88 ALA A CA 1
ATOM 670 C C . ALA A 1 88 ? 42.852 11.343 -57.808 1.00 93.88 88 ALA A C 1
ATOM 672 O O . ALA A 1 88 ? 42.458 11.923 -56.794 1.00 93.88 88 ALA A O 1
ATOM 673 N N . GLY A 1 89 ? 41.992 10.799 -58.676 1.00 92.88 89 GLY A N 1
ATOM 674 C CA . GLY A 1 89 ? 40.552 10.671 -58.446 1.00 92.88 89 GLY A CA 1
ATOM 675 C C . GLY A 1 89 ? 40.217 9.636 -57.370 1.00 92.88 89 GLY A C 1
ATOM 676 O O . GLY A 1 89 ? 39.456 9.937 -56.451 1.00 92.88 89 GLY A O 1
ATOM 677 N N . ILE A 1 90 ? 40.831 8.452 -57.445 1.00 93.62 90 ILE A N 1
ATOM 678 C CA . ILE A 1 90 ? 40.683 7.376 -56.453 1.00 93.62 90 ILE A CA 1
ATOM 679 C C . ILE A 1 90 ? 41.197 7.837 -55.082 1.00 93.62 90 ILE A C 1
ATOM 681 O O . ILE A 1 90 ? 40.471 7.739 -54.094 1.00 93.62 90 ILE A O 1
ATOM 685 N N . GLU A 1 91 ? 42.401 8.415 -55.023 1.00 95.25 91 GLU A N 1
ATOM 686 C CA . GLU A 1 91 ? 42.997 8.960 -53.796 1.00 95.25 91 GLU A CA 1
ATOM 687 C C . GLU A 1 91 ? 42.071 9.992 -53.138 1.00 95.25 91 GLU A C 1
ATOM 689 O O . GLU A 1 91 ? 41.772 9.894 -51.946 1.00 95.25 91 GLU A O 1
ATOM 694 N N . ARG A 1 92 ? 41.550 10.949 -53.921 1.00 95.31 92 ARG A N 1
ATOM 695 C CA . ARG A 1 92 ? 40.607 11.962 -53.429 1.00 95.31 92 ARG A CA 1
ATOM 696 C C . ARG A 1 92 ? 39.353 11.330 -52.834 1.00 95.31 92 ARG A C 1
ATOM 698 O O . ARG A 1 92 ? 38.933 11.753 -51.759 1.00 95.31 92 ARG A O 1
ATOM 705 N N . THR A 1 93 ? 38.774 10.336 -53.507 1.00 93.69 93 THR A N 1
ATOM 706 C CA . THR A 1 93 ? 37.580 9.629 -53.026 1.00 93.69 93 THR A CA 1
ATOM 707 C C . THR A 1 93 ? 37.863 8.904 -51.713 1.00 93.69 93 THR A C 1
ATOM 709 O O . THR A 1 93 ? 37.105 9.078 -50.761 1.00 93.69 93 THR A O 1
ATOM 712 N N . ILE A 1 94 ? 38.975 8.167 -51.613 1.00 94.69 94 ILE A N 1
ATOM 713 C CA . ILE A 1 94 ? 39.378 7.476 -50.378 1.00 94.69 94 ILE A CA 1
ATOM 714 C C . ILE A 1 94 ? 39.557 8.489 -49.240 1.00 94.69 94 ILE A C 1
ATOM 716 O O . ILE A 1 94 ? 38.905 8.368 -48.206 1.00 94.69 94 ILE A O 1
ATOM 720 N N . VAL A 1 95 ? 40.353 9.543 -49.448 1.00 96.62 95 VAL A N 1
ATOM 721 C CA . VAL A 1 95 ? 40.604 10.586 -48.437 1.00 96.62 95 VAL A CA 1
ATOM 722 C C . VAL A 1 95 ? 39.311 11.286 -48.007 1.00 96.62 95 VAL A C 1
ATOM 724 O O . VAL A 1 95 ? 39.131 11.566 -46.819 1.00 96.62 95 VAL A O 1
ATOM 727 N N . GLN A 1 96 ? 38.395 11.561 -48.939 1.00 96.06 96 GLN A N 1
ATOM 728 C CA . GLN A 1 96 ? 37.092 12.141 -48.622 1.00 96.06 96 GLN A CA 1
ATOM 729 C C . GLN A 1 96 ? 36.249 11.186 -47.766 1.00 96.06 96 GLN A C 1
ATOM 731 O O . GLN A 1 96 ? 35.795 11.590 -46.696 1.00 96.06 96 GLN A O 1
ATOM 736 N N . ARG A 1 97 ? 36.090 9.920 -48.175 1.00 95.50 97 ARG A N 1
ATOM 737 C CA . ARG A 1 97 ? 35.307 8.928 -47.420 1.00 95.50 97 ARG A CA 1
ATOM 738 C C . ARG A 1 97 ? 35.892 8.651 -46.037 1.00 95.50 97 ARG A C 1
ATOM 740 O O . ARG A 1 97 ? 35.132 8.542 -45.079 1.00 95.50 97 ARG A O 1
ATOM 747 N N . THR A 1 98 ? 37.217 8.615 -45.892 1.00 97.06 98 THR A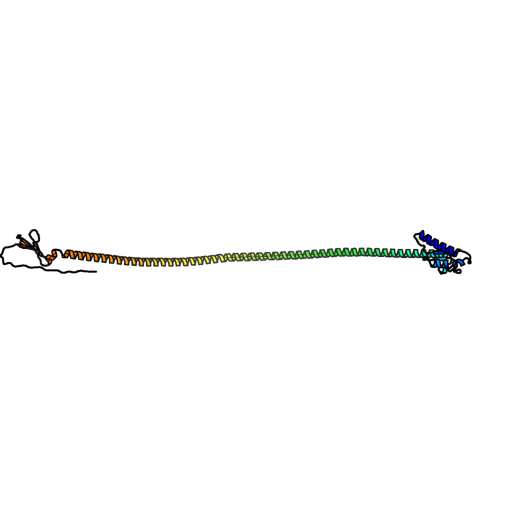 N 1
ATOM 748 C CA . THR A 1 98 ? 37.875 8.481 -44.582 1.00 97.06 98 THR A CA 1
ATOM 749 C C . THR A 1 98 ? 37.565 9.670 -43.668 1.00 97.06 98 THR A C 1
ATOM 751 O O . THR A 1 98 ? 37.238 9.467 -42.500 1.00 97.06 98 THR A O 1
ATOM 754 N N . ARG A 1 99 ? 37.600 10.908 -44.185 1.00 96.81 99 ARG A N 1
ATOM 755 C CA . ARG A 1 99 ? 37.248 12.117 -43.412 1.00 96.81 99 ARG A CA 1
ATOM 756 C C . ARG A 1 99 ? 35.767 12.163 -43.034 1.00 96.81 99 ARG A C 1
ATOM 758 O O . ARG A 1 99 ? 35.443 12.537 -41.909 1.00 96.81 99 ARG A O 1
ATOM 765 N N . GLU A 1 100 ? 34.879 11.769 -43.945 1.00 97.44 100 GLU A N 1
ATOM 766 C CA . GLU A 1 100 ? 33.440 11.641 -43.679 1.00 97.44 100 GLU A CA 1
ATOM 767 C C . GLU A 1 100 ? 33.177 10.608 -42.573 1.00 97.44 100 GLU A C 1
ATOM 769 O O . GLU A 1 100 ? 32.508 10.921 -41.588 1.00 97.44 100 GLU A O 1
ATOM 774 N N . ALA A 1 101 ? 33.769 9.413 -42.676 1.00 97.25 101 ALA A N 1
ATOM 775 C CA . ALA A 1 101 ? 33.643 8.355 -41.675 1.00 97.25 101 ALA A CA 1
ATOM 776 C C . ALA A 1 101 ? 34.180 8.780 -40.298 1.00 97.25 101 ALA A C 1
ATOM 778 O O . ALA A 1 101 ? 33.517 8.547 -39.288 1.00 97.25 101 ALA A O 1
ATOM 779 N N . GLN A 1 102 ? 35.335 9.455 -40.250 1.00 97.62 102 GLN A N 1
ATOM 780 C CA . GLN A 1 102 ? 35.892 9.991 -39.006 1.00 97.62 102 GLN A CA 1
ATOM 781 C C . GLN A 1 102 ? 34.961 11.039 -38.376 1.00 97.62 102 GLN A C 1
ATOM 783 O O . GLN A 1 102 ? 34.645 10.946 -37.193 1.00 97.62 102 GLN A O 1
ATOM 788 N N . SER A 1 103 ? 34.448 11.987 -39.168 1.00 97.44 103 SER A N 1
ATOM 789 C CA . SER A 1 103 ? 33.521 13.008 -38.665 1.00 97.44 103 SER A CA 1
ATOM 790 C C . SER A 1 103 ? 32.218 12.405 -38.131 1.00 97.44 103 SER A C 1
ATOM 792 O O . SER A 1 103 ? 31.719 12.843 -37.093 1.00 97.44 103 SER A O 1
ATOM 794 N N . LEU A 1 104 ? 31.672 11.384 -38.800 1.00 97.44 104 LEU A N 1
ATOM 795 C CA . LEU A 1 104 ? 30.488 10.660 -38.330 1.00 97.44 104 LEU A CA 1
ATOM 796 C C . LEU A 1 104 ? 30.773 9.891 -37.031 1.00 97.44 104 LEU A C 1
ATOM 798 O O . LEU A 1 104 ? 29.962 9.936 -36.106 1.00 97.44 104 LEU A O 1
ATOM 802 N N . PHE A 1 105 ? 31.933 9.238 -36.924 1.00 97.56 105 PHE A N 1
ATOM 803 C CA . PHE A 1 105 ? 32.353 8.544 -35.706 1.00 97.56 105 PHE A CA 1
ATOM 804 C C . PHE A 1 105 ? 32.499 9.502 -34.513 1.00 97.56 105 PHE A C 1
ATOM 806 O O . PHE A 1 105 ? 32.007 9.205 -33.420 1.00 97.56 105 PHE A O 1
ATOM 813 N N . ASP A 1 106 ? 33.101 10.675 -34.724 1.00 97.62 106 ASP A N 1
ATOM 814 C CA . ASP A 1 106 ? 33.239 11.710 -33.696 1.00 97.62 106 ASP A CA 1
ATOM 815 C C . ASP A 1 106 ? 31.869 12.248 -33.249 1.00 97.62 106 ASP A C 1
ATOM 817 O O . ASP A 1 106 ? 31.629 12.420 -32.051 1.00 97.62 106 ASP A O 1
ATOM 821 N N . GLN A 1 107 ? 30.938 12.464 -34.186 1.00 97.62 107 GLN A N 1
ATOM 822 C CA . GLN A 1 107 ? 29.566 12.896 -33.886 1.00 97.62 107 GLN A CA 1
ATOM 823 C C . GLN A 1 107 ? 28.807 11.859 -33.045 1.00 97.62 107 GLN A C 1
ATOM 825 O O . GLN A 1 107 ? 28.247 12.210 -32.001 1.00 97.62 107 GLN A O 1
ATOM 830 N N . VAL A 1 108 ? 28.830 10.584 -33.452 1.00 97.94 108 VAL A N 1
ATOM 831 C CA . VAL A 1 108 ? 28.200 9.477 -32.709 1.00 97.94 108 VAL A CA 1
ATOM 832 C C . VAL A 1 108 ? 28.813 9.350 -31.314 1.00 97.94 108 VAL A C 1
ATOM 834 O O . VAL A 1 108 ? 28.082 9.283 -30.324 1.00 97.94 108 VAL A O 1
ATOM 837 N N . SER A 1 109 ? 30.142 9.406 -31.211 1.00 97.94 109 SER A N 1
ATOM 838 C CA . SER A 1 109 ? 30.864 9.328 -29.938 1.00 97.94 109 SER A CA 1
ATOM 839 C C . SER A 1 109 ? 30.495 10.476 -28.996 1.00 97.94 109 SER A C 1
ATOM 841 O O . SER A 1 109 ? 30.211 10.243 -27.819 1.00 97.94 109 SER A O 1
ATOM 843 N N . GLN A 1 110 ? 30.426 11.714 -29.498 1.00 97.50 110 GLN A N 1
ATOM 844 C CA . GLN A 1 110 ? 30.005 12.875 -28.707 1.00 97.50 110 GLN A CA 1
ATOM 845 C C . GLN A 1 110 ? 28.538 12.784 -28.269 1.00 97.50 110 GLN A C 1
ATOM 847 O O . GLN A 1 110 ? 28.216 13.136 -27.132 1.00 97.50 110 GLN A O 1
ATOM 852 N N . GLN A 1 111 ? 27.639 12.313 -29.138 1.00 97.81 111 GLN A N 1
ATOM 853 C CA . GLN A 1 111 ? 26.229 12.134 -28.794 1.00 97.81 111 GLN A CA 1
ATOM 854 C C . GLN A 1 111 ? 26.044 11.044 -27.731 1.00 97.81 111 GLN A C 1
ATOM 856 O O . GLN A 1 111 ? 25.302 11.263 -26.772 1.00 97.81 111 GLN A O 1
ATOM 861 N N . ALA A 1 112 ? 26.762 9.923 -27.843 1.00 96.94 112 ALA A N 1
ATOM 862 C CA . ALA A 1 112 ? 26.759 8.851 -26.851 1.00 96.94 112 ALA A CA 1
ATOM 863 C C . ALA A 1 112 ? 27.237 9.346 -25.473 1.00 96.94 112 ALA A C 1
ATOM 865 O O . ALA A 1 112 ? 26.530 9.159 -24.484 1.00 96.94 112 ALA A O 1
ATOM 866 N N . HIS A 1 113 ? 28.364 10.068 -25.409 1.00 97.69 113 HIS A N 1
ATOM 867 C CA . HIS A 1 113 ? 28.866 10.657 -24.157 1.00 97.69 113 HIS A CA 1
ATOM 868 C C . HIS A 1 113 ? 27.867 11.647 -23.535 1.00 97.69 113 HIS A C 1
ATOM 870 O O . HIS A 1 113 ? 27.579 11.571 -22.341 1.00 97.69 113 HIS A O 1
ATOM 876 N N . ARG A 1 114 ? 27.281 12.548 -24.339 1.00 97.12 114 ARG A N 1
ATOM 877 C CA . ARG A 1 114 ? 26.254 13.494 -23.860 1.00 97.12 114 ARG A CA 1
ATOM 878 C C . ARG A 1 114 ? 24.998 12.778 -23.364 1.00 97.12 114 ARG A C 1
ATOM 880 O O . ARG A 1 114 ? 24.380 13.246 -22.411 1.00 97.12 114 ARG A O 1
ATOM 887 N N . SER A 1 115 ? 24.608 11.673 -24.000 1.00 97.62 115 SER A N 1
ATOM 888 C CA . SER A 1 115 ? 23.477 10.856 -23.555 1.00 97.62 115 SER A CA 1
ATOM 889 C C . SER A 1 115 ? 23.779 10.180 -22.218 1.00 97.62 115 SER A C 1
ATOM 891 O O . SER A 1 115 ? 22.961 10.262 -21.308 1.00 97.62 115 SER A O 1
ATOM 893 N N . LEU A 1 116 ? 24.967 9.584 -22.072 1.00 97.56 116 LEU A N 1
ATOM 894 C CA . LEU A 1 116 ? 25.396 8.911 -20.846 1.00 97.56 116 LEU A CA 1
ATOM 895 C C . LEU A 1 116 ? 25.435 9.867 -19.646 1.00 97.56 116 LEU A C 1
ATOM 897 O O . LEU A 1 116 ? 24.847 9.560 -18.610 1.00 97.56 116 LEU A O 1
ATOM 901 N N . GLU A 1 117 ? 26.055 11.042 -19.788 1.00 97.31 117 GLU A N 1
ATOM 902 C CA . GLU A 1 117 ? 26.128 12.019 -18.691 1.00 97.31 117 GLU A CA 1
ATOM 903 C C . GLU A 1 117 ? 24.746 12.577 -18.311 1.00 97.31 117 GLU A C 1
ATOM 905 O O . GLU A 1 117 ? 24.456 12.718 -17.124 1.00 97.31 117 GLU A O 1
ATOM 910 N N . ARG A 1 118 ? 23.843 12.804 -19.278 1.00 97.19 118 ARG A N 1
ATOM 911 C CA . ARG A 1 118 ? 22.444 13.176 -18.984 1.00 97.19 118 ARG A CA 1
ATOM 912 C C . ARG A 1 118 ? 21.709 12.078 -18.217 1.00 97.19 118 ARG A C 1
ATOM 914 O O . ARG A 1 118 ? 21.029 12.375 -17.239 1.00 97.19 118 ARG A O 1
ATOM 921 N N . THR A 1 119 ? 21.842 10.819 -18.638 1.00 96.94 119 THR A N 1
ATOM 922 C CA . THR A 1 119 ? 21.211 9.682 -17.953 1.00 96.94 119 THR A CA 1
ATOM 923 C C . THR A 1 119 ? 21.750 9.531 -16.532 1.00 96.94 119 THR A C 1
ATOM 925 O O . THR A 1 119 ? 20.965 9.384 -15.601 1.00 96.94 119 THR A O 1
ATOM 928 N N . LYS A 1 120 ? 23.067 9.649 -16.342 1.00 97.19 120 LYS A N 1
ATOM 929 C CA . LYS A 1 120 ? 23.725 9.613 -15.030 1.00 97.19 120 LYS A CA 1
ATOM 930 C C . LYS A 1 120 ? 23.220 10.721 -14.098 1.00 97.19 120 LYS A C 1
ATOM 932 O O . LYS A 1 120 ? 22.798 10.419 -12.986 1.00 97.19 120 LYS A O 1
ATOM 937 N N . GLN A 1 121 ? 23.178 11.969 -14.571 1.00 96.62 121 GLN A N 1
ATOM 938 C CA . GLN A 1 121 ? 22.631 13.102 -13.811 1.00 96.62 121 GLN A CA 1
ATOM 939 C C . GLN A 1 121 ? 21.151 12.899 -13.459 1.00 96.62 121 GLN A C 1
ATOM 941 O O . GLN A 1 121 ? 20.745 13.170 -12.332 1.00 96.62 121 GLN A O 1
ATOM 946 N N . SER A 1 122 ? 20.348 12.375 -14.393 1.00 96.81 122 SER A N 1
ATOM 947 C CA . SER A 1 122 ? 18.937 12.062 -14.144 1.00 96.81 122 SER A CA 1
ATOM 948 C C . SER A 1 122 ? 18.767 10.979 -13.075 1.00 96.81 122 SER A C 1
ATOM 950 O O . SER A 1 122 ? 17.913 11.128 -12.207 1.00 96.81 122 SER A O 1
ATOM 952 N N . VAL A 1 123 ? 19.574 9.912 -13.106 1.00 96.94 123 VAL A N 1
ATOM 953 C CA . VAL A 1 123 ? 19.550 8.844 -12.091 1.00 96.94 123 VAL A CA 1
ATOM 954 C C . VAL A 1 123 ? 19.920 9.393 -10.714 1.00 96.94 123 VAL A C 1
ATOM 956 O O . VAL A 1 123 ? 19.234 9.093 -9.740 1.00 96.94 123 VAL A O 1
ATOM 959 N N . GLU A 1 124 ? 20.955 10.230 -10.627 1.00 96.62 124 GLU A N 1
ATOM 960 C CA . GLU A 1 124 ? 21.393 10.843 -9.369 1.00 96.62 124 GLU A CA 1
ATOM 961 C C . GLU A 1 124 ? 20.324 11.785 -8.786 1.00 96.62 124 GLU A C 1
ATOM 963 O O . GLU A 1 124 ? 19.980 11.678 -7.608 1.00 96.62 124 GLU A O 1
ATOM 968 N N . GLN A 1 125 ? 19.704 12.627 -9.621 1.00 95.81 125 GLN A N 1
ATOM 969 C CA . GLN A 1 125 ? 18.577 13.477 -9.219 1.00 95.81 125 GLN A CA 1
ATOM 970 C C . GLN A 1 125 ? 17.375 12.651 -8.739 1.00 95.81 125 GLN A C 1
ATOM 972 O O . GLN A 1 125 ? 16.857 12.901 -7.651 1.00 95.81 125 GLN A O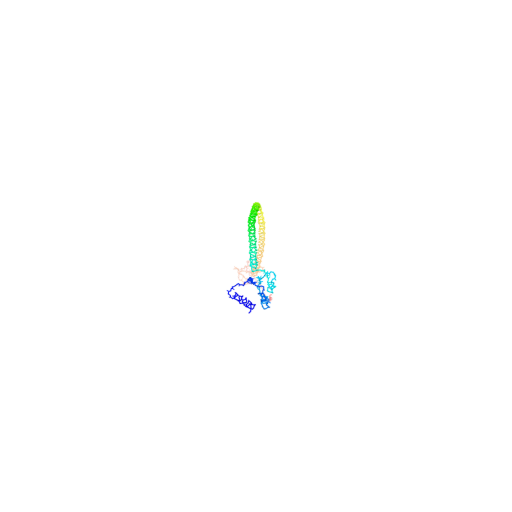 1
ATOM 977 N N . THR A 1 126 ? 16.953 11.638 -9.506 1.00 96.19 126 THR A N 1
ATOM 978 C CA . THR A 1 126 ? 15.842 10.755 -9.117 1.00 96.19 126 THR A CA 1
ATOM 979 C C . THR A 1 126 ? 16.142 10.022 -7.809 1.00 96.19 126 THR A C 1
ATOM 981 O O . THR A 1 126 ? 15.268 9.946 -6.948 1.00 96.19 126 THR A O 1
ATOM 984 N N . PHE A 1 127 ? 17.371 9.537 -7.611 1.00 97.00 127 PHE A N 1
ATOM 985 C CA . PHE A 1 127 ? 17.781 8.889 -6.366 1.00 97.00 127 PHE A CA 1
ATOM 986 C C . PHE A 1 127 ? 17.679 9.837 -5.163 1.00 97.00 127 PHE A C 1
ATOM 988 O O . P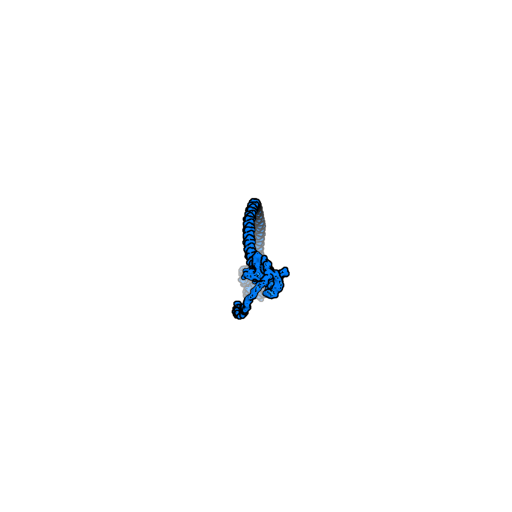HE A 1 127 ? 17.107 9.458 -4.140 1.00 97.00 127 PHE A O 1
ATOM 995 N N . VAL A 1 128 ? 18.160 11.079 -5.291 1.00 96.25 128 VAL A N 1
ATOM 996 C CA . VAL A 1 128 ? 18.056 12.095 -4.229 1.00 96.25 128 VAL A CA 1
ATOM 997 C C . VAL A 1 128 ? 16.594 12.413 -3.902 1.00 96.25 128 VAL A C 1
ATOM 999 O O . VAL A 1 128 ? 16.237 12.440 -2.724 1.00 96.25 128 VAL A O 1
ATOM 1002 N N . THR A 1 129 ? 15.729 12.593 -4.908 1.00 96.00 129 THR A N 1
ATOM 1003 C CA . THR A 1 129 ? 14.290 12.847 -4.703 1.00 96.00 129 THR A CA 1
ATOM 1004 C C . THR A 1 129 ? 13.573 11.665 -4.045 1.00 96.00 129 THR A C 1
ATOM 1006 O O . THR A 1 129 ? 12.773 11.865 -3.133 1.00 96.00 129 THR A O 1
ATOM 1009 N N . VAL A 1 130 ? 13.867 10.429 -4.458 1.00 95.94 130 VAL A N 1
ATOM 1010 C CA . VAL A 1 130 ? 13.281 9.224 -3.847 1.00 95.94 130 VAL A CA 1
ATOM 1011 C C . VAL A 1 130 ? 13.766 9.053 -2.405 1.00 95.94 130 VAL A C 1
ATOM 1013 O O . VAL A 1 130 ? 12.963 8.758 -1.523 1.00 95.94 130 VAL A O 1
ATOM 1016 N N . GLN A 1 131 ? 15.055 9.282 -2.132 1.00 96.06 131 GLN A N 1
ATOM 1017 C CA . GLN A 1 131 ? 15.616 9.147 -0.787 1.00 96.06 131 GLN A CA 1
ATOM 1018 C C . GLN A 1 131 ? 15.077 10.211 0.184 1.00 96.06 131 GLN A C 1
ATOM 1020 O O . GLN A 1 131 ? 14.793 9.887 1.341 1.00 96.06 131 GLN A O 1
ATOM 1025 N N . SER A 1 132 ? 14.939 11.466 -0.256 1.00 95.44 132 SER A N 1
ATOM 1026 C CA . SER A 1 132 ? 14.378 12.536 0.577 1.00 95.44 132 SER A CA 1
ATOM 1027 C C . SER A 1 132 ? 12.878 12.344 0.805 1.00 95.44 132 SER A C 1
ATOM 1029 O O . SER A 1 132 ? 12.439 12.411 1.952 1.00 95.44 132 SER A O 1
ATOM 1031 N N . GLY A 1 133 ? 12.119 11.991 -0.239 1.00 95.69 133 GLY A N 1
ATOM 1032 C CA . GLY A 1 133 ? 10.696 11.663 -0.136 1.00 95.69 133 GLY A CA 1
ATOM 1033 C C . GLY A 1 133 ? 10.429 10.506 0.829 1.00 95.69 133 GLY A C 1
ATOM 1034 O O . GLY A 1 133 ? 9.638 10.652 1.755 1.00 95.69 133 GLY A O 1
ATOM 1035 N N . ALA A 1 134 ? 11.156 9.390 0.693 1.00 94.06 134 ALA A N 1
ATOM 1036 C CA . ALA A 1 134 ? 11.011 8.237 1.584 1.00 94.06 134 ALA A CA 1
ATOM 1037 C C . ALA A 1 134 ? 11.337 8.571 3.052 1.00 94.06 134 ALA A C 1
ATOM 1039 O O . ALA A 1 134 ? 10.643 8.108 3.958 1.00 94.06 134 ALA A O 1
ATOM 1040 N N . ARG A 1 135 ? 12.364 9.398 3.303 1.00 95.69 135 ARG A N 1
ATOM 1041 C CA . ARG A 1 135 ? 12.679 9.888 4.656 1.00 95.69 135 ARG A CA 1
ATOM 1042 C C . ARG A 1 135 ? 11.581 10.780 5.223 1.00 95.69 135 ARG A C 1
ATOM 1044 O O . ARG A 1 135 ? 11.260 10.628 6.398 1.00 95.69 135 ARG A O 1
ATOM 1051 N N . GLN A 1 136 ? 11.009 11.669 4.412 1.00 95.12 136 GLN A N 1
ATOM 1052 C CA . GLN A 1 136 ? 9.923 12.543 4.846 1.00 95.12 136 GLN A CA 1
ATOM 1053 C C . GLN A 1 136 ? 8.675 11.726 5.203 1.00 95.12 136 GLN A C 1
ATOM 1055 O O . GLN A 1 136 ? 8.196 11.828 6.324 1.00 95.12 136 GLN A O 1
ATOM 1060 N N . THR A 1 137 ? 8.234 10.812 4.331 1.00 95.50 137 THR A N 1
ATOM 1061 C CA . THR A 1 137 ? 7.076 9.943 4.607 1.00 95.50 137 THR A CA 1
ATOM 1062 C C . THR A 1 137 ? 7.270 9.078 5.859 1.00 95.50 137 THR A C 1
ATOM 1064 O O . THR A 1 137 ? 6.323 8.879 6.619 1.00 95.50 137 THR A O 1
ATOM 1067 N N . LEU A 1 138 ? 8.487 8.584 6.122 1.00 95.94 138 LEU A N 1
ATOM 1068 C CA . LEU A 1 138 ? 8.795 7.871 7.370 1.00 95.94 138 LEU A CA 1
ATOM 1069 C C . LEU A 1 138 ? 8.714 8.784 8.604 1.00 95.94 138 LEU A C 1
ATOM 1071 O O . LEU A 1 138 ? 8.194 8.358 9.631 1.00 95.94 138 LEU A O 1
ATOM 1075 N N . ALA A 1 139 ? 9.193 10.027 8.512 1.00 95.38 139 ALA A N 1
ATOM 1076 C CA . ALA A 1 139 ? 9.091 10.994 9.604 1.00 95.38 139 ALA A CA 1
ATOM 1077 C C . ALA A 1 139 ? 7.630 11.387 9.891 1.00 95.38 139 ALA A C 1
ATOM 1079 O O . ALA A 1 139 ? 7.221 11.388 11.051 1.00 95.38 139 ALA A O 1
ATOM 1080 N N . ASP A 1 140 ? 6.842 11.649 8.844 1.00 95.19 140 ASP A N 1
ATOM 1081 C CA . ASP A 1 140 ? 5.427 12.023 8.944 1.00 95.19 140 ASP A CA 1
ATOM 1082 C C . ASP A 1 140 ? 4.607 10.883 9.572 1.00 95.19 140 ASP A C 1
ATOM 1084 O O . ASP A 1 140 ? 3.955 11.065 10.599 1.00 95.19 140 ASP A O 1
ATOM 1088 N N . THR A 1 141 ? 4.729 9.661 9.038 1.00 94.50 141 THR A N 1
ATOM 1089 C CA . THR A 1 141 ? 4.015 8.486 9.578 1.00 94.50 141 THR A CA 1
ATOM 1090 C C . THR A 1 141 ? 4.435 8.134 11.008 1.00 94.50 141 THR A C 1
ATOM 1092 O O . THR A 1 141 ? 3.604 7.681 11.799 1.00 94.50 141 THR A O 1
ATOM 1095 N N . GLN A 1 142 ? 5.696 8.374 11.387 1.00 95.62 142 GLN A N 1
ATOM 1096 C CA . GLN A 1 142 ? 6.152 8.215 12.770 1.00 95.62 142 GLN A CA 1
ATOM 1097 C C . GLN A 1 142 ? 5.564 9.291 13.702 1.00 95.62 142 GLN A C 1
ATOM 1099 O O . GLN A 1 142 ? 5.222 8.980 14.849 1.00 95.62 142 GLN A O 1
ATOM 1104 N N . ALA A 1 143 ? 5.418 10.533 13.233 1.00 94.94 143 ALA A N 1
ATOM 1105 C CA . ALA A 1 143 ? 4.765 11.603 13.984 1.00 94.94 143 ALA A CA 1
ATOM 1106 C C . ALA A 1 143 ? 3.273 11.298 14.206 1.00 94.94 143 ALA A C 1
ATOM 1108 O O . ALA A 1 143 ? 2.818 11.321 15.353 1.00 94.94 143 ALA A O 1
ATOM 1109 N N . ASP A 1 144 ? 2.551 10.901 13.154 1.00 95.25 144 ASP A N 1
ATOM 1110 C CA . ASP A 1 144 ? 1.132 10.522 13.214 1.00 95.25 144 ASP A CA 1
ATOM 1111 C C . ASP A 1 144 ? 0.890 9.344 14.169 1.00 95.25 144 ASP A C 1
ATOM 1113 O O . ASP A 1 144 ? 0.023 9.403 15.046 1.00 95.25 144 ASP A O 1
ATOM 1117 N N . ALA A 1 145 ? 1.704 8.286 14.073 1.00 94.50 145 ALA A N 1
ATOM 1118 C CA . ALA A 1 145 ? 1.627 7.145 14.985 1.00 94.50 145 ALA A CA 1
ATOM 1119 C C . ALA A 1 145 ? 1.872 7.556 16.449 1.00 94.50 145 ALA A C 1
ATOM 1121 O O . ALA A 1 145 ? 1.219 7.045 17.362 1.00 94.50 145 ALA A O 1
ATOM 1122 N N . THR A 1 146 ? 2.781 8.507 16.685 1.00 96.06 146 THR A N 1
ATOM 1123 C CA . THR A 1 146 ? 3.060 9.035 18.028 1.00 96.06 146 THR A CA 1
ATOM 1124 C C . THR A 1 146 ? 1.890 9.870 18.558 1.00 96.06 146 THR A C 1
ATOM 1126 O O . THR A 1 146 ? 1.539 9.740 19.734 1.00 96.06 146 THR A O 1
ATOM 1129 N N . ALA A 1 147 ? 1.245 10.670 17.704 1.00 95.06 147 ALA A N 1
ATOM 1130 C CA . ALA A 1 147 ? 0.061 11.454 18.051 1.00 95.06 147 ALA A CA 1
ATOM 1131 C C . ALA A 1 147 ? -1.134 10.554 18.415 1.00 95.06 147 ALA A C 1
ATOM 1133 O O . ALA A 1 147 ? -1.701 10.705 19.499 1.00 95.06 147 ALA A O 1
ATOM 1134 N N . LEU A 1 148 ? -1.442 9.551 17.582 1.00 95.69 148 LEU A N 1
ATOM 1135 C CA . LEU A 1 148 ? -2.502 8.566 17.837 1.00 95.69 148 LEU A CA 1
ATOM 1136 C C . LEU A 1 148 ? -2.260 7.777 19.133 1.00 95.69 148 LEU A C 1
ATOM 1138 O O . LEU A 1 148 ? -3.176 7.588 19.933 1.00 95.69 148 LEU A O 1
ATOM 1142 N N . LEU A 1 149 ? -1.018 7.356 19.401 1.00 96.38 149 LEU A N 1
ATOM 1143 C CA . LEU A 1 149 ? -0.665 6.712 20.673 1.00 96.38 149 LEU A CA 1
ATOM 1144 C C . LEU A 1 149 ? -0.828 7.654 21.877 1.00 96.38 149 LEU A C 1
ATOM 1146 O O . LEU A 1 149 ? -1.143 7.188 22.974 1.00 96.38 149 LEU A O 1
ATOM 1150 N N . GLY A 1 150 ? -0.617 8.960 21.695 1.00 95.50 150 GLY A N 1
ATOM 1151 C CA . GLY A 1 150 ? -0.903 9.985 22.698 1.00 95.50 150 GLY A CA 1
ATOM 1152 C C . GLY A 1 150 ? -2.400 10.101 22.994 1.00 95.50 150 GLY A C 1
ATOM 1153 O O . GLY A 1 150 ? -2.799 10.036 24.157 1.00 95.50 150 GLY A O 1
ATOM 1154 N N . GLU A 1 151 ? -3.227 10.194 21.952 1.00 95.56 151 GLU A N 1
ATOM 1155 C CA . GLU A 1 151 ? -4.688 10.273 22.058 1.00 95.56 151 GLU A CA 1
ATOM 1156 C C . GLU A 1 151 ? -5.287 9.022 22.719 1.00 95.56 151 GLU A C 1
ATOM 1158 O O . GLU A 1 151 ? -6.053 9.136 23.678 1.00 95.56 151 GLU A O 1
ATOM 1163 N N . VAL A 1 152 ? -4.874 7.823 22.292 1.00 95.75 152 VAL A N 1
ATOM 1164 C CA . VAL A 1 152 ? -5.323 6.551 22.886 1.00 95.75 152 VAL A CA 1
ATOM 1165 C C . VAL A 1 152 ? -4.958 6.472 24.370 1.00 95.75 152 VAL A C 1
ATOM 1167 O O . VAL A 1 152 ? -5.800 6.090 25.184 1.00 95.75 152 VAL A O 1
ATOM 1170 N N . LYS A 1 153 ? -3.739 6.875 24.759 1.00 95.19 153 LYS A N 1
ATOM 1171 C CA . LYS A 1 153 ? -3.330 6.929 26.177 1.00 95.19 153 LYS A CA 1
ATOM 1172 C C . LYS A 1 153 ? -4.176 7.914 26.981 1.00 95.19 153 LYS A C 1
ATOM 1174 O O . LYS A 1 153 ? -4.575 7.590 28.099 1.00 95.19 153 LYS A O 1
ATOM 1179 N N . LEU A 1 154 ? -4.446 9.095 26.427 1.00 95.81 154 LEU A N 1
ATOM 1180 C CA . LEU A 1 154 ? -5.237 10.131 27.086 1.00 95.81 154 LEU A CA 1
ATOM 1181 C C . LEU A 1 154 ? -6.692 9.676 27.281 1.00 95.81 154 LEU A C 1
ATOM 1183 O O . LEU A 1 154 ? -7.218 9.743 28.392 1.00 95.81 154 LEU A O 1
ATOM 1187 N N . SER A 1 155 ? -7.311 9.135 26.229 1.00 96.00 155 SER A N 1
ATOM 1188 C CA . SER A 1 155 ? -8.667 8.579 26.258 1.00 96.00 155 SER A CA 1
ATOM 1189 C C . SER A 1 155 ? -8.786 7.414 27.248 1.00 96.00 155 SER A C 1
ATOM 1191 O O . SER A 1 155 ? -9.687 7.406 28.087 1.00 96.00 155 SER A O 1
ATOM 1193 N N . ALA A 1 156 ? -7.822 6.485 27.252 1.00 94.25 156 ALA A N 1
ATOM 1194 C CA . ALA A 1 156 ? -7.780 5.383 28.213 1.00 94.25 156 ALA A CA 1
ATOM 1195 C C . ALA A 1 156 ? -7.645 5.872 29.668 1.00 94.25 156 ALA A C 1
ATOM 1197 O O . ALA A 1 156 ? -8.317 5.346 30.556 1.00 94.25 156 ALA A O 1
ATOM 1198 N N . ALA A 1 157 ? -6.826 6.900 29.922 1.00 95.38 157 ALA A N 1
ATOM 1199 C CA . ALA A 1 157 ? -6.679 7.491 31.251 1.00 95.38 157 ALA A CA 1
ATOM 1200 C C . ALA A 1 157 ? -7.974 8.171 31.735 1.00 95.38 157 ALA A C 1
ATOM 1202 O O . ALA A 1 157 ? -8.373 7.975 32.886 1.00 95.38 157 ALA A O 1
ATOM 1203 N N . TYR A 1 158 ? -8.662 8.919 30.864 1.00 95.19 158 TYR A N 1
ATOM 1204 C CA . TYR A 1 158 ? -9.967 9.509 31.182 1.00 95.19 158 TYR A CA 1
ATOM 1205 C C . TYR A 1 158 ? -11.042 8.443 31.419 1.00 95.19 158 TYR A C 1
ATOM 1207 O O . TYR A 1 158 ? -11.763 8.530 32.412 1.00 95.19 158 TYR A O 1
ATOM 1215 N N . ALA A 1 159 ? -11.122 7.417 30.567 1.00 95.50 159 ALA A N 1
ATOM 1216 C CA . ALA A 1 159 ? -12.082 6.325 30.712 1.00 95.50 159 ALA A CA 1
ATOM 1217 C C . ALA A 1 159 ? -11.875 5.547 32.023 1.00 95.50 159 ALA A C 1
ATOM 1219 O O . ALA A 1 159 ? -12.835 5.309 32.756 1.00 95.50 159 ALA A O 1
ATOM 1220 N N . LEU A 1 160 ? -10.624 5.215 32.368 1.00 95.38 160 LEU A N 1
ATOM 1221 C CA . LEU A 1 160 ? -10.291 4.534 33.622 1.00 95.38 160 LEU A CA 1
ATOM 1222 C C . LEU A 1 160 ? -10.649 5.387 34.847 1.00 95.38 160 LEU A C 1
ATOM 1224 O O . LEU A 1 160 ? -11.185 4.871 35.830 1.00 95.38 160 LEU A O 1
ATOM 1228 N N . ARG A 1 161 ? -10.390 6.698 34.787 1.00 95.81 161 ARG A N 1
ATOM 1229 C CA . ARG A 1 161 ? -10.748 7.630 35.860 1.00 95.81 161 ARG A CA 1
ATOM 1230 C C . ARG A 1 161 ? -12.263 7.745 36.031 1.00 95.81 161 ARG A C 1
ATOM 1232 O O . ARG A 1 161 ? -12.745 7.587 37.148 1.00 95.81 161 ARG A O 1
ATOM 1239 N N . ALA A 1 162 ? -13.004 7.938 34.942 1.00 95.50 162 ALA A N 1
ATOM 1240 C CA . ALA A 1 162 ? -14.463 8.011 34.964 1.00 95.50 162 ALA A CA 1
ATOM 1241 C C . ALA A 1 162 ? -15.100 6.708 35.484 1.00 95.50 162 ALA A C 1
ATOM 1243 O O . ALA A 1 162 ? -16.038 6.758 36.279 1.00 95.50 162 ALA A O 1
ATOM 1244 N N . ALA A 1 163 ? -14.558 5.546 35.101 1.00 94.38 163 ALA A N 1
ATOM 1245 C CA . ALA A 1 163 ? -14.987 4.249 35.621 1.00 94.38 163 ALA A CA 1
ATOM 1246 C C . ALA A 1 163 ? -14.713 4.110 37.130 1.00 94.38 163 ALA A C 1
ATOM 1248 O O . ALA A 1 163 ? -15.587 3.670 37.873 1.00 94.38 163 ALA A O 1
ATOM 1249 N N . SER A 1 164 ? -13.540 4.540 37.609 1.00 95.94 164 SER A N 1
ATOM 1250 C CA . SER A 1 164 ? -13.208 4.550 39.042 1.00 95.94 164 SER A CA 1
ATOM 1251 C C . SER A 1 164 ? -14.140 5.470 39.849 1.00 95.94 164 SER A C 1
ATOM 1253 O O . SER A 1 164 ? -14.659 5.078 40.894 1.00 95.94 164 SER A O 1
ATOM 1255 N N . GLU A 1 165 ? -14.428 6.668 39.331 1.00 95.62 165 GLU A N 1
ATOM 1256 C CA . GLU A 1 165 ? -15.352 7.638 39.940 1.00 95.62 165 GLU A CA 1
ATOM 1257 C C . GLU A 1 165 ? -16.826 7.177 39.884 1.00 95.62 165 GLU A C 1
ATOM 1259 O O . GLU A 1 165 ? -17.632 7.582 40.723 1.00 95.62 165 GLU A O 1
ATOM 1264 N N . ALA A 1 166 ? -17.206 6.323 38.927 1.00 95.62 166 ALA A N 1
ATOM 1265 C CA . ALA A 1 166 ? -18.499 5.633 38.922 1.00 95.62 166 ALA A CA 1
ATOM 1266 C C . ALA A 1 166 ? -18.553 4.534 39.996 1.00 95.62 166 ALA A C 1
ATOM 1268 O O . ALA A 1 166 ? -19.417 4.585 40.866 1.00 95.62 166 ALA A O 1
ATOM 1269 N N . ILE A 1 167 ? -17.566 3.629 40.024 1.00 95.31 167 ILE A N 1
ATOM 1270 C CA . ILE A 1 167 ? -17.476 2.540 41.013 1.00 95.31 167 ILE A CA 1
ATOM 1271 C C . ILE A 1 167 ? -17.504 3.079 42.451 1.00 95.31 167 ILE A C 1
ATOM 1273 O O . ILE A 1 167 ? -18.166 2.500 43.310 1.00 95.31 167 ILE A O 1
ATOM 1277 N N . GLN A 1 168 ? -16.822 4.195 42.736 1.00 95.69 168 GLN A N 1
ATOM 1278 C CA . GLN A 1 168 ? -16.859 4.802 44.072 1.00 95.69 168 GLN A CA 1
ATOM 1279 C C . GLN A 1 168 ? -18.245 5.336 44.461 1.00 95.69 168 GLN A C 1
ATOM 1281 O O . GLN A 1 168 ? -18.625 5.209 45.627 1.00 95.69 168 GLN A O 1
ATOM 1286 N N . ARG A 1 169 ? -19.009 5.896 43.512 1.00 94.81 169 ARG A N 1
ATOM 1287 C CA . ARG A 1 169 ? -20.390 6.345 43.754 1.00 94.81 169 ARG A CA 1
ATOM 1288 C C . ARG A 1 169 ? -21.320 5.159 43.977 1.00 94.81 169 ARG A C 1
ATOM 1290 O O . ARG A 1 169 ? -21.969 5.106 45.017 1.00 94.81 169 ARG A O 1
ATOM 1297 N N . ASP A 1 170 ? -21.282 4.165 43.094 1.00 94.44 170 ASP A N 1
ATOM 1298 C CA . ASP A 1 170 ? -22.112 2.962 43.203 1.00 94.44 170 ASP A CA 1
ATOM 1299 C C . ASP A 1 170 ? -21.848 2.218 44.528 1.00 94.44 170 ASP A C 1
ATOM 1301 O O . ASP A 1 170 ? -22.779 1.803 45.219 1.00 94.44 170 ASP A O 1
ATOM 1305 N N . MET A 1 171 ? -20.582 2.116 44.953 1.00 94.12 171 MET A N 1
ATOM 1306 C CA . MET A 1 171 ? -20.212 1.536 46.252 1.00 94.12 171 MET A CA 1
ATOM 1307 C C . MET A 1 171 ? -20.722 2.348 47.451 1.00 94.12 171 MET A C 1
ATOM 1309 O O . MET A 1 171 ? -21.082 1.760 48.477 1.00 94.12 171 MET A O 1
ATOM 1313 N N . ALA A 1 172 ? -20.754 3.681 47.356 1.00 93.69 172 ALA A N 1
ATOM 1314 C CA . ALA A 1 172 ? -21.319 4.536 48.397 1.00 93.69 172 ALA A CA 1
ATOM 1315 C C . ALA A 1 172 ? -22.846 4.372 48.486 1.00 93.69 172 ALA A C 1
ATOM 1317 O O . ALA A 1 172 ? -23.376 4.210 49.589 1.00 93.69 172 ALA A O 1
ATOM 1318 N N . ASP A 1 173 ? -23.532 4.319 47.343 1.00 94.94 173 ASP A N 1
ATOM 1319 C CA . ASP A 1 173 ? -24.980 4.125 47.258 1.00 94.94 173 ASP A CA 1
ATOM 1320 C C . ASP A 1 173 ? -25.398 2.738 47.763 1.00 94.94 173 ASP A C 1
ATOM 1322 O O . ASP A 1 173 ? -26.287 2.637 48.612 1.00 94.94 173 ASP A O 1
ATOM 1326 N N . VAL A 1 174 ? -24.705 1.669 47.349 1.00 94.38 174 VAL A N 1
ATOM 1327 C CA . VAL A 1 174 ? -24.915 0.305 47.871 1.00 94.38 174 VAL A CA 1
ATOM 1328 C C . VAL A 1 174 ? -24.726 0.269 49.387 1.00 94.38 174 VAL A C 1
ATOM 1330 O O . VAL A 1 174 ? -25.562 -0.292 50.099 1.00 94.38 174 VAL A O 1
ATOM 1333 N N . ARG A 1 175 ? -23.673 0.907 49.916 1.00 94.12 175 ARG A N 1
ATOM 1334 C CA . ARG A 1 175 ? -23.427 0.967 51.364 1.00 94.12 175 ARG A CA 1
ATOM 1335 C C . ARG A 1 175 ? -24.527 1.731 52.105 1.00 94.12 175 ARG A C 1
ATOM 1337 O O . ARG A 1 175 ? -24.960 1.290 53.171 1.00 94.12 175 ARG A O 1
ATOM 1344 N N . HIS A 1 176 ? -24.992 2.851 51.558 1.00 93.69 176 HIS A N 1
ATOM 1345 C CA . HIS A 1 176 ? -26.068 3.646 52.146 1.00 93.69 176 HIS A CA 1
ATOM 1346 C C . HIS A 1 176 ? -27.412 2.897 52.129 1.00 93.69 176 HIS A C 1
ATOM 1348 O O . HIS A 1 176 ? -28.101 2.840 53.151 1.00 93.69 176 HIS A O 1
ATOM 1354 N N . LEU A 1 177 ? -27.758 2.253 51.009 1.00 94.75 177 LEU A N 1
ATOM 1355 C CA . LEU A 1 177 ? -28.955 1.418 50.874 1.00 94.75 177 LEU A CA 1
ATOM 1356 C C . LEU A 1 177 ? -28.925 0.221 51.831 1.00 94.75 177 LEU A C 1
ATOM 1358 O O . LEU A 1 177 ? -29.909 -0.010 52.533 1.00 94.75 177 LEU A O 1
ATOM 1362 N N . ALA A 1 178 ? -27.794 -0.484 51.932 1.00 92.25 178 ALA A N 1
ATOM 1363 C CA . ALA A 1 178 ? -27.624 -1.603 52.857 1.00 92.25 178 ALA A CA 1
ATOM 1364 C C . ALA A 1 178 ? -27.790 -1.164 54.322 1.00 92.25 178 ALA A C 1
ATOM 1366 O O . ALA A 1 178 ? -28.565 -1.771 55.063 1.00 92.25 178 ALA A O 1
ATOM 1367 N N . HIS A 1 179 ? -27.144 -0.067 54.742 1.00 93.94 179 HIS A N 1
ATOM 1368 C CA . HIS A 1 179 ? -27.340 0.483 56.088 1.00 93.94 179 HIS A CA 1
ATOM 1369 C C . HIS A 1 179 ? -28.800 0.884 56.343 1.00 93.94 179 HIS A C 1
ATOM 1371 O O . HIS A 1 179 ? -29.323 0.610 57.425 1.00 93.94 179 HIS A O 1
ATOM 1377 N N . ARG A 1 180 ? -29.484 1.484 55.359 1.00 94.06 180 ARG A N 1
ATOM 1378 C CA . ARG A 1 180 ? -30.896 1.870 55.482 1.00 94.06 180 ARG A CA 1
ATOM 1379 C C . ARG A 1 180 ? -31.824 0.658 55.602 1.00 94.06 180 ARG A C 1
ATOM 1381 O O . ARG A 1 180 ? -32.705 0.686 56.458 1.00 94.06 180 ARG A O 1
ATOM 1388 N N . GLN A 1 181 ? -31.614 -0.396 54.811 1.00 93.19 181 GLN A N 1
ATOM 1389 C CA . GLN A 1 181 ? -32.384 -1.644 54.898 1.00 93.19 181 GLN A CA 1
ATOM 1390 C C . GLN A 1 181 ? -32.165 -2.357 56.237 1.00 93.19 181 GLN A C 1
ATOM 1392 O O . GLN A 1 181 ? -33.135 -2.738 56.887 1.00 93.19 181 GLN A O 1
ATOM 1397 N N . VAL A 1 182 ? -30.917 -2.468 56.707 1.00 93.69 182 VAL A N 1
ATOM 1398 C CA . VAL A 1 182 ? -30.614 -3.064 58.020 1.00 93.69 182 VAL A CA 1
ATOM 1399 C C . VAL A 1 182 ? -31.252 -2.252 59.152 1.00 93.69 182 VAL A C 1
ATOM 1401 O O . VAL A 1 182 ? -31.901 -2.830 60.020 1.00 93.69 182 VAL A O 1
ATOM 1404 N N . ALA A 1 183 ? -31.152 -0.919 59.123 1.00 91.94 183 ALA A N 1
ATOM 1405 C CA . ALA A 1 183 ? -31.784 -0.052 60.120 1.00 91.94 183 ALA A CA 1
ATOM 1406 C C . ALA A 1 183 ? -33.325 -0.079 60.061 1.00 91.94 183 ALA A C 1
ATOM 1408 O O . ALA A 1 183 ? -33.990 0.146 61.071 1.00 91.94 183 ALA A O 1
ATOM 1409 N N . GLN A 1 184 ? -33.915 -0.341 58.891 1.00 92.88 184 GLN A N 1
ATOM 1410 C CA . GLN A 1 184 ? -35.353 -0.563 58.743 1.00 92.88 184 GLN A CA 1
ATOM 1411 C C . GLN A 1 184 ? -35.765 -1.905 59.362 1.00 92.88 184 GLN A C 1
ATOM 1413 O O . GLN A 1 184 ? -36.597 -1.911 60.268 1.00 92.88 184 GLN A O 1
ATOM 1418 N N . ALA A 1 185 ? -35.107 -3.005 58.986 1.00 88.25 185 ALA A N 1
ATOM 1419 C CA . ALA A 1 185 ? -35.360 -4.331 59.550 1.00 88.25 185 ALA A CA 1
ATOM 1420 C C . ALA A 1 185 ? -35.185 -4.361 61.082 1.00 88.25 185 ALA A C 1
ATOM 1422 O O . ALA A 1 185 ? -36.015 -4.926 61.791 1.00 88.25 185 ALA A O 1
ATOM 1423 N N . GLN A 1 186 ? -34.163 -3.680 61.615 1.00 90.94 186 GLN A N 1
ATOM 1424 C CA . GLN A 1 186 ? -33.942 -3.538 63.061 1.00 90.94 186 GLN A CA 1
ATOM 1425 C C . GLN A 1 186 ? -35.076 -2.804 63.800 1.00 90.94 186 GLN A C 1
ATOM 1427 O O . GLN A 1 186 ? -35.243 -3.026 64.997 1.00 90.94 186 GLN A O 1
ATOM 1432 N N . ARG A 1 187 ? -35.856 -1.949 63.122 1.00 88.50 187 ARG A N 1
ATOM 1433 C CA . ARG A 1 187 ? -37.029 -1.267 63.703 1.00 88.50 187 ARG A CA 1
ATOM 1434 C C . ARG A 1 187 ? -38.322 -2.059 63.525 1.00 88.50 187 ARG A C 1
ATOM 1436 O O . ARG A 1 187 ? -39.136 -2.093 64.442 1.00 88.50 187 ARG A O 1
ATOM 1443 N N . GLU A 1 188 ? -38.507 -2.693 62.372 1.00 92.31 188 GLU A N 1
ATOM 1444 C CA . GLU A 1 188 ? -39.745 -3.404 62.028 1.00 92.31 188 GLU A CA 1
ATOM 1445 C C . GLU A 1 188 ? -39.845 -4.776 62.706 1.00 92.31 188 GLU A C 1
ATOM 1447 O O . GLU A 1 188 ? -40.909 -5.130 63.211 1.00 92.31 188 GLU A O 1
ATOM 1452 N N . VAL A 1 189 ? -38.744 -5.534 62.802 1.00 92.62 189 VAL A N 1
ATOM 1453 C CA . VAL A 1 189 ? -38.755 -6.878 63.412 1.00 92.62 189 VAL A CA 1
ATOM 1454 C C . VAL A 1 189 ? -39.225 -6.860 64.878 1.00 92.62 189 VAL A C 1
ATOM 1456 O O . VAL A 1 189 ? -40.074 -7.683 65.218 1.00 92.62 189 VAL A O 1
ATOM 1459 N N . PRO A 1 190 ? -38.774 -5.945 65.765 1.00 92.00 190 PRO A N 1
ATOM 1460 C CA . PRO A 1 190 ? -39.300 -5.866 67.130 1.00 92.00 190 PRO A CA 1
ATOM 1461 C C . PRO A 1 190 ? -40.792 -5.515 67.208 1.00 92.00 190 PRO A C 1
ATOM 1463 O O . PRO A 1 190 ? -41.476 -6.025 68.097 1.00 92.00 190 PRO A O 1
ATOM 1466 N N . ALA A 1 191 ? -41.299 -4.678 66.295 1.00 87.56 191 ALA A N 1
ATOM 1467 C CA . ALA A 1 191 ? -42.719 -4.331 66.227 1.00 87.56 191 ALA A CA 1
ATOM 1468 C C . ALA A 1 191 ? -43.552 -5.558 65.826 1.00 87.56 191 ALA A C 1
ATOM 1470 O O . ALA A 1 191 ? -44.370 -6.016 66.618 1.00 87.56 191 ALA A O 1
ATOM 1471 N N . LEU A 1 192 ? -43.217 -6.195 64.698 1.00 90.31 192 LEU A N 1
ATOM 1472 C CA . LEU A 1 192 ? -43.868 -7.423 64.225 1.00 90.31 192 LEU A CA 1
ATOM 1473 C C . LEU A 1 192 ? -43.825 -8.548 65.274 1.00 90.31 192 LEU A C 1
ATOM 1475 O O . LEU A 1 192 ? -44.821 -9.224 65.515 1.00 90.31 192 LEU A O 1
ATOM 1479 N N . MET A 1 193 ? -42.696 -8.727 65.966 1.00 88.38 193 MET A N 1
ATOM 1480 C CA . MET A 1 193 ? -42.576 -9.713 67.050 1.00 88.38 193 MET A CA 1
ATOM 1481 C C . MET A 1 193 ? -43.400 -9.347 68.293 1.00 88.38 193 MET A C 1
ATOM 1483 O O . MET A 1 193 ? -43.764 -10.236 69.066 1.00 88.38 193 MET A O 1
ATOM 1487 N N . THR A 1 194 ? -43.694 -8.064 68.515 1.00 90.56 194 THR A N 1
ATOM 1488 C CA . THR A 1 194 ? -44.595 -7.607 69.583 1.00 90.56 194 THR A CA 1
ATOM 1489 C C . THR A 1 194 ? -46.048 -7.863 69.201 1.00 90.56 194 THR A C 1
ATOM 1491 O O . THR A 1 194 ? -46.786 -8.412 70.021 1.00 90.56 194 THR A O 1
ATOM 1494 N N . ASP A 1 195 ? -46.419 -7.582 67.952 1.00 90.25 195 ASP A N 1
ATOM 1495 C CA . ASP A 1 195 ? -47.754 -7.835 67.407 1.00 90.25 195 ASP A CA 1
ATOM 1496 C C . ASP A 1 195 ? -48.079 -9.334 67.444 1.00 90.25 195 ASP A C 1
ATOM 1498 O O . ASP A 1 195 ? -49.042 -9.723 68.106 1.00 90.25 195 ASP A O 1
ATOM 1502 N N . ILE A 1 196 ? -47.198 -10.189 66.902 1.00 89.38 196 ILE A N 1
ATOM 1503 C CA . ILE A 1 196 ? -47.312 -11.661 66.955 1.00 89.38 196 ILE A CA 1
ATOM 1504 C C . ILE A 1 196 ? -47.464 -12.157 68.402 1.00 89.38 196 ILE A C 1
ATOM 1506 O O . ILE A 1 196 ? -48.302 -13.011 68.693 1.00 89.38 196 ILE A O 1
ATOM 1510 N N . ARG A 1 197 ? -46.681 -11.619 69.350 1.00 90.38 197 ARG A N 1
ATOM 1511 C CA . ARG A 1 197 ? -46.809 -11.969 70.778 1.00 90.38 197 ARG A CA 1
ATOM 1512 C C . ARG A 1 197 ? -48.132 -11.499 71.381 1.00 90.38 197 ARG A C 1
ATOM 1514 O O . ARG A 1 197 ? -48.639 -12.162 72.287 1.00 90.38 197 ARG A O 1
ATOM 1521 N N . SER A 1 198 ? -48.666 -10.359 70.948 1.00 90.69 198 SER A N 1
ATOM 1522 C CA . SER A 1 198 ? -49.948 -9.837 71.427 1.00 90.69 198 SER A CA 1
ATOM 1523 C C . SER A 1 198 ? -51.115 -10.691 70.926 1.00 90.69 198 SER A C 1
ATOM 1525 O O . SER A 1 198 ? -51.942 -11.120 71.733 1.00 90.69 198 SER A O 1
ATOM 1527 N N . GLU A 1 199 ? -51.099 -11.049 69.642 1.00 91.06 199 GLU A N 1
ATOM 1528 C CA . GLU A 1 199 ? -52.114 -11.862 68.982 1.00 91.06 199 GLU A CA 1
ATOM 1529 C C . GLU A 1 199 ? -52.089 -13.300 69.510 1.00 91.06 199 GLU A C 1
ATOM 1531 O O . GLU A 1 199 ? -53.118 -13.811 69.948 1.00 91.06 199 GLU A O 1
ATOM 1536 N N . ALA A 1 200 ? -50.906 -13.914 69.640 1.00 87.62 200 ALA A N 1
ATOM 1537 C CA . ALA A 1 200 ? -50.757 -15.225 70.273 1.00 87.62 200 ALA A CA 1
ATOM 1538 C C . ALA A 1 200 ? -51.300 -15.245 71.717 1.00 87.62 200 ALA A C 1
ATOM 1540 O O . ALA A 1 200 ? -51.980 -16.193 72.108 1.00 87.62 200 ALA A O 1
ATOM 1541 N N . ARG A 1 201 ? -51.073 -14.188 72.515 1.00 91.00 201 ARG A N 1
ATOM 1542 C CA . ARG A 1 201 ? -51.661 -14.051 73.866 1.00 91.00 201 ARG A CA 1
ATOM 1543 C C . ARG A 1 201 ? -53.174 -13.831 73.843 1.00 91.00 201 ARG A C 1
ATOM 1545 O O . ARG A 1 201 ? -53.842 -14.193 74.810 1.00 91.00 201 ARG A O 1
ATOM 1552 N N . GLN A 1 202 ? -53.713 -13.198 72.804 1.00 89.25 202 GLN A N 1
ATOM 1553 C CA . GLN A 1 202 ? -55.151 -13.002 72.638 1.00 89.25 202 GLN A CA 1
ATOM 1554 C C . GLN A 1 202 ? -55.834 -14.316 72.252 1.00 89.25 202 GLN A C 1
ATOM 1556 O O . GLN A 1 202 ? -56.799 -14.686 72.912 1.00 89.25 202 GLN A O 1
ATOM 1561 N N . VAL A 1 203 ? -55.278 -15.060 71.291 1.00 90.69 203 VAL A N 1
ATOM 1562 C CA . VAL A 1 203 ? -55.721 -16.415 70.921 1.00 90.69 203 VAL A CA 1
ATOM 1563 C C . VAL A 1 203 ? -55.636 -17.366 72.118 1.00 90.69 203 VAL A C 1
ATOM 1565 O O . VAL A 1 203 ? -56.582 -18.103 72.383 1.00 90.69 203 VAL A O 1
ATOM 1568 N N . LEU A 1 204 ? -54.553 -17.316 72.906 1.00 90.12 204 LEU A N 1
ATOM 1569 C CA . LEU A 1 204 ? -54.440 -18.148 74.107 1.00 90.12 204 LEU A CA 1
ATOM 1570 C C . LEU A 1 204 ? -55.503 -17.787 75.160 1.00 90.12 204 LEU A C 1
ATOM 1572 O O . LEU A 1 204 ? -56.089 -18.683 75.761 1.00 90.12 204 LEU A O 1
ATOM 1576 N N . ARG A 1 205 ? -55.790 -16.492 75.367 1.00 90.38 205 ARG A N 1
ATOM 1577 C CA . ARG A 1 205 ? -56.832 -16.047 76.309 1.00 90.38 205 ARG A CA 1
ATOM 1578 C C . ARG A 1 205 ? -58.242 -16.403 75.844 1.00 90.38 205 ARG A C 1
ATOM 1580 O O . ARG A 1 205 ? -59.038 -16.842 76.668 1.00 90.38 205 ARG A O 1
ATOM 1587 N N . THR A 1 206 ? -58.566 -16.254 74.559 1.00 89.50 206 THR A N 1
ATOM 1588 C CA . THR A 1 206 ? -59.883 -16.660 74.039 1.00 89.50 206 THR A CA 1
ATOM 1589 C C . THR A 1 206 ? -60.056 -18.175 74.094 1.00 89.50 206 THR A C 1
ATOM 1591 O O . THR A 1 206 ? -61.125 -18.635 74.489 1.00 89.50 206 THR A O 1
ATOM 1594 N N . ALA A 1 207 ? -59.003 -18.949 73.811 1.00 84.50 207 ALA A N 1
ATOM 1595 C CA . ALA A 1 207 ? -58.997 -20.394 74.020 1.00 84.50 207 ALA A CA 1
ATOM 1596 C C . ALA A 1 207 ? -59.209 -20.762 75.500 1.00 84.50 207 ALA A C 1
ATOM 1598 O O . ALA A 1 207 ? -60.070 -21.580 75.791 1.00 84.50 207 ALA A O 1
ATOM 1599 N N . GLN A 1 208 ? -58.506 -20.123 76.445 1.00 87.75 208 GLN A N 1
ATOM 1600 C CA . GLN A 1 208 ? -58.688 -20.363 77.886 1.00 87.75 208 GLN A CA 1
ATOM 1601 C C . GLN A 1 208 ? -60.118 -20.071 78.364 1.00 87.75 208 GLN A C 1
ATOM 1603 O O . GLN A 1 208 ? -60.707 -20.903 79.048 1.00 87.75 208 GLN A O 1
ATOM 1608 N N . VAL A 1 209 ? -60.691 -18.923 77.984 1.00 87.50 209 VAL A N 1
ATOM 1609 C CA . VAL A 1 209 ? -62.077 -18.561 78.340 1.00 87.50 209 VAL A CA 1
ATOM 1610 C C . VAL A 1 209 ? -63.076 -19.553 77.744 1.00 87.50 209 VAL A C 1
ATOM 1612 O O . VAL A 1 209 ? -64.026 -19.940 78.420 1.00 87.50 209 VAL A O 1
ATOM 1615 N N . ARG A 1 210 ? -62.847 -20.002 76.503 1.00 89.69 210 ARG A N 1
ATOM 1616 C CA . ARG A 1 210 ? -63.680 -21.019 75.860 1.00 89.69 210 ARG A CA 1
ATOM 1617 C C . ARG A 1 210 ? -63.578 -22.370 76.569 1.00 89.69 210 ARG A C 1
ATOM 1619 O O . ARG A 1 210 ? -64.610 -22.925 76.907 1.00 89.69 210 ARG A O 1
ATOM 1626 N N . THR A 1 211 ? -62.374 -22.859 76.861 1.00 89.06 211 THR A N 1
ATOM 1627 C CA . THR A 1 211 ? -62.176 -24.135 77.568 1.00 89.06 211 THR A CA 1
ATOM 1628 C C . THR A 1 211 ? -62.787 -24.120 78.972 1.00 89.06 211 THR A C 1
ATOM 1630 O O . THR A 1 211 ? -63.361 -25.120 79.386 1.00 89.06 211 THR A O 1
ATOM 1633 N N . GLU A 1 212 ? -62.720 -22.998 79.697 1.00 88.94 212 GLU A N 1
ATOM 1634 C CA . GLU A 1 212 ? -63.393 -22.834 80.998 1.00 88.94 212 GLU A CA 1
ATOM 1635 C C . GLU A 1 212 ? -64.927 -22.864 80.859 1.00 88.94 212 GLU A C 1
ATOM 1637 O O . GLU A 1 212 ? -65.609 -23.484 81.675 1.00 88.94 212 GLU A O 1
ATOM 1642 N N . ALA A 1 213 ? -65.485 -22.237 79.818 1.00 83.56 213 ALA A N 1
ATOM 1643 C CA . ALA A 1 213 ? -66.921 -22.288 79.536 1.00 83.56 213 ALA A CA 1
ATOM 1644 C C . ALA A 1 213 ? -67.381 -23.698 79.119 1.00 83.56 213 ALA A C 1
ATOM 1646 O O . ALA A 1 213 ? -68.367 -24.201 79.657 1.00 83.56 213 ALA A O 1
ATOM 1647 N N . ASP A 1 214 ? -66.633 -24.357 78.230 1.00 87.94 214 ASP A N 1
ATOM 1648 C CA . ASP A 1 214 ? -66.883 -25.730 77.782 1.00 87.94 214 ASP A CA 1
ATOM 1649 C C . ASP A 1 214 ? -66.775 -26.715 78.970 1.00 87.94 214 ASP A C 1
ATOM 1651 O O . ASP A 1 214 ? -67.624 -27.592 79.128 1.00 87.94 214 ASP A O 1
ATOM 1655 N N . TRP A 1 215 ? -65.797 -26.536 79.870 1.00 86.12 215 TRP A N 1
ATOM 1656 C CA . TRP A 1 215 ? -65.666 -27.325 81.104 1.00 86.12 215 TRP A CA 1
ATOM 1657 C C . TRP A 1 215 ? -66.856 -27.136 82.049 1.00 86.12 215 TRP A C 1
ATOM 1659 O O . TRP A 1 215 ? -67.421 -28.123 82.524 1.00 86.12 215 TRP A O 1
ATOM 1669 N N . ARG A 1 216 ? -67.288 -25.890 82.294 1.00 88.06 216 ARG A N 1
ATOM 1670 C CA . ARG A 1 216 ? -68.485 -25.613 83.107 1.00 88.06 216 ARG A CA 1
ATOM 1671 C C . ARG A 1 216 ? -69.730 -26.256 82.518 1.00 88.06 216 ARG A C 1
ATOM 1673 O O . ARG A 1 216 ? -70.474 -26.884 83.263 1.00 88.06 216 ARG A O 1
ATOM 1680 N N . PHE A 1 217 ? -69.916 -26.160 81.202 1.00 89.00 217 PHE A N 1
ATOM 1681 C CA . PHE A 1 217 ? -71.024 -26.809 80.507 1.00 89.00 217 PHE A CA 1
ATOM 1682 C C . PHE A 1 217 ? -70.987 -28.334 80.677 1.00 89.00 217 PHE A C 1
ATOM 1684 O O . PHE A 1 217 ? -72.008 -28.935 80.999 1.00 89.00 217 PHE A O 1
ATOM 1691 N N . VAL A 1 218 ? -69.816 -28.968 80.542 1.00 89.12 218 VAL A N 1
ATOM 1692 C CA . VAL A 1 218 ? -69.655 -30.415 80.780 1.00 89.12 218 VAL A CA 1
ATOM 1693 C C . VAL A 1 218 ? -69.987 -30.792 82.227 1.00 89.12 218 VAL A C 1
ATOM 1695 O O . VAL A 1 218 ? -70.676 -31.786 82.444 1.00 89.12 218 VAL A O 1
ATOM 1698 N N . VAL A 1 219 ? -69.552 -30.007 83.219 1.00 89.62 219 VAL A N 1
ATOM 1699 C CA . VAL A 1 219 ? -69.855 -30.257 84.640 1.00 89.62 219 VAL A CA 1
ATOM 1700 C C . VAL A 1 219 ? -71.343 -30.060 84.949 1.00 89.62 219 VAL A C 1
ATOM 1702 O O . VAL A 1 219 ? -71.937 -30.894 85.632 1.00 89.62 219 VAL A O 1
ATOM 1705 N N . GLU A 1 220 ? -71.970 -28.998 84.446 1.00 88.31 220 GLU A N 1
ATOM 1706 C CA . GLU A 1 220 ? -73.400 -28.720 84.635 1.00 88.31 220 GLU A CA 1
ATOM 1707 C C . GLU A 1 220 ? -74.283 -29.767 83.935 1.00 88.31 220 GLU A C 1
ATOM 1709 O O . GLU A 1 220 ? -75.237 -30.278 84.526 1.00 88.31 220 GLU A O 1
ATOM 1714 N N . TYR A 1 221 ? -73.912 -30.182 82.720 1.00 89.69 221 TYR A N 1
ATOM 1715 C CA . TYR A 1 221 ? -74.573 -31.273 82.006 1.00 89.69 221 TYR A CA 1
ATOM 1716 C C . TYR A 1 221 ? -74.423 -32.603 82.755 1.00 89.69 221 TYR A C 1
ATOM 1718 O O . TYR A 1 221 ? -75.417 -33.270 83.032 1.00 89.69 221 TYR A O 1
ATOM 1726 N N . ALA A 1 222 ? -73.200 -32.974 83.150 1.00 86.06 222 ALA A N 1
ATOM 1727 C CA . ALA A 1 222 ? -72.938 -34.225 83.859 1.00 86.06 222 ALA A CA 1
ATOM 1728 C C . ALA A 1 222 ? -73.628 -34.282 85.231 1.00 86.06 222 ALA A C 1
ATOM 1730 O O . ALA A 1 222 ? -74.147 -35.329 85.607 1.00 86.06 222 ALA A O 1
ATOM 1731 N N . THR A 1 223 ? -73.678 -33.173 85.975 1.00 89.75 223 THR A N 1
ATOM 1732 C CA . THR A 1 223 ? -74.395 -33.116 87.261 1.00 89.75 223 THR A CA 1
ATOM 1733 C C . THR A 1 223 ? -75.911 -33.166 87.083 1.00 89.75 223 THR A C 1
ATOM 1735 O O . THR A 1 223 ? -76.585 -33.837 87.866 1.00 89.75 223 THR A O 1
ATOM 1738 N N . THR A 1 224 ? -76.452 -32.532 86.038 1.00 88.94 224 THR A N 1
ATOM 1739 C CA . THR A 1 224 ? -77.883 -32.602 85.704 1.00 88.94 224 THR A CA 1
ATOM 1740 C C . THR A 1 224 ? -78.287 -34.014 85.279 1.00 88.94 224 THR A C 1
ATOM 1742 O O . THR A 1 224 ? -79.258 -34.555 85.810 1.00 88.94 224 THR A O 1
ATOM 1745 N N . GLU A 1 225 ? -77.509 -34.647 84.399 1.00 90.69 225 GLU A N 1
ATOM 1746 C CA . GLU A 1 225 ? -77.725 -36.029 83.961 1.00 90.69 225 GLU A CA 1
ATOM 1747 C C . GLU A 1 225 ? -77.600 -37.007 85.137 1.00 90.69 225 GLU A C 1
ATOM 1749 O O . GLU A 1 225 ? -78.485 -37.830 85.349 1.00 90.69 225 GLU A O 1
ATOM 1754 N N . LEU A 1 226 ? -76.571 -36.871 85.983 1.00 90.12 226 LEU A N 1
ATOM 1755 C CA . LEU A 1 226 ? -76.413 -37.703 87.180 1.00 90.12 226 LEU A CA 1
ATOM 1756 C C . LEU A 1 226 ? -77.597 -37.544 88.150 1.00 90.12 226 LEU A C 1
ATOM 1758 O O . LEU A 1 226 ? -78.029 -38.530 88.750 1.00 90.12 226 LEU A O 1
ATOM 1762 N N . ARG A 1 227 ? -78.159 -36.332 88.286 1.00 89.69 227 ARG A N 1
ATOM 1763 C CA . ARG A 1 227 ? -79.377 -36.112 89.078 1.00 89.69 227 ARG A CA 1
ATOM 1764 C C . ARG A 1 227 ? -80.581 -36.806 88.447 1.00 89.69 227 ARG A C 1
ATOM 1766 O O . ARG A 1 227 ? -81.310 -37.485 89.160 1.00 89.69 227 ARG A O 1
ATOM 1773 N N . HIS A 1 228 ? -80.759 -36.697 87.132 1.00 88.62 228 HIS A N 1
ATOM 1774 C CA . HIS A 1 228 ? -81.852 -37.354 86.416 1.00 88.62 228 HIS A CA 1
ATOM 1775 C C . HIS A 1 228 ? -81.765 -38.890 86.509 1.00 88.62 228 HIS A C 1
ATOM 1777 O O . HIS A 1 228 ? -82.760 -39.547 86.816 1.00 88.62 228 HIS A O 1
ATOM 1783 N N . GLN A 1 229 ? -80.567 -39.463 86.350 1.00 87.81 229 GLN A N 1
ATOM 1784 C CA . GLN A 1 229 ? -80.313 -40.894 86.553 1.00 87.81 229 GLN A CA 1
ATOM 1785 C C . GLN A 1 229 ? -80.583 -41.320 88.002 1.00 87.81 229 GLN A C 1
ATOM 1787 O O . GLN A 1 229 ? -81.228 -42.342 88.232 1.00 87.81 229 GLN A O 1
ATOM 1792 N N . LYS A 1 230 ? -80.167 -40.519 88.993 1.00 87.75 230 LYS A N 1
ATOM 1793 C CA . LYS A 1 230 ? -80.484 -40.770 90.406 1.00 87.75 230 LYS A CA 1
ATOM 1794 C C . LYS A 1 230 ? -81.999 -40.771 90.652 1.00 87.75 230 LYS A C 1
ATOM 1796 O O . LYS A 1 230 ? -82.503 -41.712 91.256 1.00 87.75 230 LYS A O 1
ATOM 1801 N N . GLU A 1 231 ? -82.723 -39.763 90.166 1.00 88.75 231 GLU A N 1
ATOM 1802 C CA . GLU A 1 231 ? -84.185 -39.687 90.285 1.00 88.75 231 GLU A CA 1
ATOM 1803 C C . GLU A 1 231 ? -84.874 -40.889 89.608 1.00 88.75 231 GLU A C 1
ATOM 1805 O O . GLU A 1 231 ? -85.856 -41.414 90.131 1.00 88.75 231 GLU A O 1
ATOM 1810 N N . ALA A 1 232 ? -84.361 -41.363 88.466 1.00 87.62 232 ALA A N 1
ATOM 1811 C CA . ALA A 1 232 ? -84.874 -42.554 87.786 1.00 87.62 232 ALA A CA 1
ATOM 1812 C C . ALA A 1 232 ? -84.633 -43.844 88.596 1.00 87.62 232 ALA A C 1
ATOM 1814 O O . ALA A 1 232 ? -85.534 -44.682 88.707 1.00 87.62 232 ALA A O 1
ATOM 1815 N N . VAL A 1 233 ? -83.457 -43.989 89.218 1.00 88.38 233 VAL A N 1
ATOM 1816 C CA . VAL A 1 233 ? -83.152 -45.095 90.143 1.00 88.38 233 VAL A CA 1
ATOM 1817 C C . VAL A 1 233 ? -84.050 -45.040 91.381 1.00 88.38 233 VAL A C 1
ATOM 1819 O O . VAL A 1 233 ? -84.604 -46.068 91.761 1.00 88.38 233 VAL A O 1
ATOM 1822 N N . GLU A 1 234 ? -84.266 -43.863 91.976 1.00 90.75 234 GLU A N 1
ATOM 1823 C CA . GLU A 1 234 ? -85.152 -43.689 93.138 1.00 90.75 234 GLU A CA 1
ATOM 1824 C C . GLU A 1 234 ? -86.614 -44.041 92.808 1.00 90.75 234 GLU A C 1
ATOM 1826 O O . GLU A 1 234 ? -87.256 -44.747 93.587 1.00 90.75 234 GLU A O 1
ATOM 1831 N N . ARG A 1 235 ? -87.126 -43.650 91.628 1.00 87.12 235 ARG A N 1
ATOM 1832 C CA . ARG A 1 235 ? -88.455 -44.080 91.141 1.00 87.12 235 ARG A CA 1
ATOM 1833 C C . ARG A 1 235 ? -88.527 -45.598 90.967 1.00 87.12 235 ARG A C 1
ATOM 1835 O O . ARG A 1 235 ? -89.428 -46.229 91.510 1.00 87.12 235 ARG A O 1
ATOM 1842 N N . THR A 1 236 ? -87.546 -46.195 90.289 1.00 87.81 236 THR A N 1
ATOM 1843 C CA . THR A 1 236 ? -87.484 -47.653 90.057 1.00 87.81 236 THR A CA 1
ATOM 1844 C C . THR A 1 236 ? -87.405 -48.434 91.377 1.00 87.81 236 THR A C 1
ATOM 1846 O O . THR A 1 236 ? -88.034 -49.485 91.536 1.00 87.81 236 THR A O 1
ATOM 1849 N N . TYR A 1 237 ? -86.666 -47.907 92.358 1.00 87.88 237 TYR A N 1
ATOM 1850 C CA . TYR A 1 237 ? -86.568 -48.465 93.706 1.00 87.88 237 TYR A CA 1
ATOM 1851 C C . TYR A 1 237 ? -87.893 -48.350 94.477 1.00 87.88 237 TYR A C 1
ATOM 1853 O O . TYR A 1 237 ? -88.324 -49.314 95.108 1.00 87.88 237 TYR A O 1
ATOM 1861 N N . ALA A 1 238 ? -88.586 -47.211 94.393 1.00 86.31 238 ALA A N 1
ATOM 1862 C CA . ALA A 1 238 ? -89.911 -47.043 94.988 1.00 86.31 238 ALA A CA 1
ATOM 1863 C C . ALA A 1 238 ? -90.954 -47.981 94.349 1.00 86.31 238 ALA A C 1
ATOM 1865 O O . ALA A 1 238 ? -91.730 -48.614 95.062 1.00 86.31 238 ALA A O 1
ATOM 1866 N N . GLU A 1 239 ? -90.941 -48.142 93.023 1.00 86.50 239 GLU A N 1
ATOM 1867 C CA . GLU A 1 239 ? -91.816 -49.075 92.301 1.00 86.50 239 GLU A CA 1
ATOM 1868 C C . GLU A 1 239 ? -91.561 -50.537 92.691 1.00 86.50 239 GLU A C 1
ATOM 1870 O O . GLU A 1 239 ? -92.506 -51.273 92.984 1.00 86.50 239 GLU A O 1
ATOM 1875 N N . THR A 1 240 ? -90.297 -50.968 92.748 1.00 84.38 240 THR A N 1
ATOM 1876 C CA . THR A 1 240 ? -89.949 -52.330 93.194 1.00 84.38 240 THR A CA 1
ATOM 1877 C C . THR A 1 240 ? -90.286 -52.560 94.668 1.00 84.38 240 THR A C 1
ATOM 1879 O O . THR A 1 240 ? -90.826 -53.615 94.999 1.00 84.38 240 THR A O 1
ATOM 1882 N N . THR A 1 241 ? -90.074 -51.568 95.536 1.00 86.88 241 THR A N 1
ATOM 1883 C CA . THR A 1 241 ? -90.453 -51.624 96.961 1.00 86.88 241 THR A CA 1
ATOM 1884 C C . THR A 1 241 ? -91.971 -51.719 97.139 1.00 86.88 241 THR A C 1
ATOM 1886 O O . THR A 1 241 ? -92.454 -52.561 97.895 1.00 86.88 241 THR A O 1
ATOM 1889 N N . ASN A 1 242 ? -92.747 -50.932 96.387 1.00 86.44 242 ASN A N 1
ATOM 1890 C CA . ASN A 1 242 ? -94.211 -50.991 96.406 1.00 86.44 242 ASN A CA 1
ATOM 1891 C C . ASN A 1 242 ? -94.731 -52.340 95.888 1.00 86.44 242 ASN A C 1
ATOM 1893 O O . ASN A 1 242 ? -95.574 -52.956 96.542 1.00 86.44 242 ASN A O 1
ATOM 1897 N N . ARG A 1 243 ? -94.176 -52.859 94.781 1.00 85.81 243 ARG A N 1
ATOM 1898 C CA . ARG A 1 243 ? -94.507 -54.204 94.275 1.00 85.81 243 ARG A CA 1
ATOM 1899 C C . ARG A 1 243 ? -94.155 -55.298 95.284 1.00 85.81 243 ARG A C 1
ATOM 1901 O O . ARG A 1 243 ? -94.931 -56.241 95.434 1.00 85.81 243 ARG A O 1
ATOM 1908 N N . ALA A 1 244 ? -93.037 -55.176 96.002 1.00 77.81 244 ALA A N 1
ATOM 1909 C CA . ALA A 1 244 ? -92.666 -56.110 97.065 1.00 77.81 244 ALA A CA 1
ATOM 1910 C C . ALA A 1 244 ? -93.663 -56.055 98.236 1.00 77.81 244 ALA A C 1
ATOM 1912 O O . ALA A 1 244 ? -94.144 -57.100 98.673 1.00 77.81 244 ALA A O 1
ATOM 1913 N N . HIS A 1 245 ? -94.048 -54.858 98.693 1.00 84.38 245 HIS A N 1
ATOM 1914 C CA . HIS A 1 245 ? -95.060 -54.692 99.740 1.00 84.38 245 HIS A CA 1
ATOM 1915 C C . HIS A 1 245 ? -96.432 -55.246 99.339 1.00 84.38 245 HIS A C 1
ATOM 1917 O O . HIS A 1 245 ? -97.044 -55.947 100.143 1.00 84.38 245 HIS A O 1
ATOM 1923 N N . GLN A 1 246 ? -96.893 -55.001 98.110 1.00 81.88 246 GLN A N 1
ATOM 1924 C CA . GLN A 1 246 ? -98.136 -55.585 97.592 1.00 81.88 246 GLN A CA 1
ATOM 1925 C C . GLN A 1 246 ? -98.045 -57.114 97.521 1.00 81.88 246 GLN A C 1
ATOM 1927 O O . GLN A 1 246 ? -98.903 -57.792 98.071 1.00 81.88 246 GLN A O 1
ATOM 1932 N N . THR A 1 247 ? -96.948 -57.670 96.997 1.00 82.94 247 THR A N 1
ATOM 1933 C CA . THR A 1 247 ? -96.727 -59.131 96.962 1.00 82.94 247 THR A CA 1
ATOM 1934 C C . THR A 1 247 ? -96.755 -59.758 98.367 1.00 82.94 247 THR A C 1
ATOM 1936 O O . THR A 1 247 ? -97.327 -60.830 98.561 1.00 82.94 247 THR A O 1
ATOM 1939 N N . ILE A 1 248 ? -96.176 -59.085 99.370 1.00 82.69 248 ILE A N 1
ATOM 1940 C CA . ILE A 1 248 ? -96.213 -59.518 100.777 1.00 82.69 248 ILE A CA 1
ATOM 1941 C C . ILE A 1 248 ? -97.626 -59.379 101.366 1.00 82.69 248 ILE A C 1
ATOM 1943 O O . ILE A 1 248 ? -98.048 -60.246 102.131 1.00 82.69 248 ILE A O 1
ATOM 1947 N N . SER A 1 249 ? -98.366 -58.324 101.014 1.00 82.81 249 SER A N 1
ATOM 1948 C CA . SER A 1 249 ? -99.753 -58.121 101.446 1.00 82.81 249 SER A CA 1
ATOM 1949 C C . SER A 1 249 ? -100.671 -59.212 100.896 1.00 82.81 249 SER A C 1
ATOM 1951 O O . SER A 1 249 ? -101.360 -59.865 101.674 1.00 82.81 249 SER A O 1
ATOM 1953 N N . ASP A 1 250 ? -100.598 -59.499 99.596 1.00 82.44 250 ASP A N 1
ATOM 1954 C CA . ASP A 1 250 ? -101.359 -60.564 98.935 1.00 82.44 250 ASP A CA 1
ATOM 1955 C C . ASP A 1 250 ? -101.030 -61.940 99.538 1.00 82.44 250 ASP A C 1
ATOM 1957 O O . ASP A 1 250 ? -101.916 -62.758 99.798 1.00 82.44 250 ASP A O 1
ATOM 1961 N N . ALA A 1 251 ? -99.747 -62.208 99.811 1.00 75.88 251 ALA A N 1
ATOM 1962 C CA . ALA A 1 251 ? -99.317 -63.428 100.492 1.00 75.88 251 ALA A CA 1
ATOM 1963 C C . ALA A 1 251 ? -99.854 -63.509 101.934 1.00 75.88 251 ALA A C 1
ATOM 1965 O O . ALA A 1 251 ? -100.238 -64.589 102.393 1.00 75.88 251 ALA A O 1
ATOM 1966 N N . ARG A 1 252 ? -99.928 -62.376 102.644 1.00 78.75 252 ARG A N 1
ATOM 1967 C CA . ARG A 1 252 ? -100.491 -62.286 103.996 1.00 78.75 252 ARG A CA 1
ATOM 1968 C C . ARG A 1 252 ? -102.006 -62.471 103.998 1.00 78.75 252 ARG A C 1
ATOM 1970 O O . ARG A 1 252 ? -102.495 -63.180 104.871 1.00 78.75 252 ARG A O 1
ATOM 1977 N N . GLU A 1 253 ? -102.740 -61.908 103.040 1.00 78.88 253 GLU A N 1
ATOM 1978 C CA . GLU A 1 253 ? -104.181 -62.144 102.895 1.00 78.88 253 GLU A CA 1
ATOM 1979 C C . GLU A 1 253 ? -104.483 -63.602 102.547 1.00 78.88 253 GLU A C 1
ATOM 1981 O O . GLU A 1 253 ? -105.338 -64.206 103.193 1.00 78.88 253 GLU A O 1
ATOM 1986 N N . ARG A 1 254 ? -103.727 -64.218 101.624 1.00 75.88 254 ARG A N 1
ATOM 1987 C CA . ARG A 1 254 ? -103.826 -65.665 101.341 1.00 75.88 254 ARG A CA 1
ATOM 1988 C C . ARG A 1 254 ? -103.578 -66.503 102.596 1.00 75.88 254 ARG A C 1
ATOM 1990 O O . ARG A 1 254 ? -104.363 -67.395 102.901 1.00 75.88 254 ARG A O 1
ATOM 1997 N N . SER A 1 255 ? -102.531 -66.184 103.356 1.00 71.56 255 SER A N 1
ATOM 1998 C CA . SER A 1 255 ? -102.221 -66.866 104.619 1.00 71.56 255 SER A CA 1
ATOM 1999 C C . SER A 1 255 ? -103.324 -66.664 105.671 1.00 71.56 255 SER A C 1
ATOM 2001 O O . SER A 1 255 ? -103.733 -67.611 106.337 1.00 71.56 255 SER A O 1
ATOM 2003 N N . GLN A 1 256 ? -103.903 -65.463 105.772 1.00 74.06 256 GLN A N 1
ATOM 2004 C CA . GLN A 1 256 ? -105.048 -65.203 106.649 1.00 74.06 256 GLN A CA 1
ATOM 2005 C C . GLN A 1 256 ? -106.335 -65.902 106.192 1.00 74.06 256 GLN A C 1
ATOM 2007 O O . GLN A 1 256 ? -107.124 -66.294 107.048 1.00 74.06 256 GLN A O 1
ATOM 2012 N N . ALA A 1 257 ? -106.557 -66.088 104.889 1.00 67.44 257 ALA A N 1
ATOM 2013 C CA . ALA A 1 257 ? -107.674 -66.878 104.374 1.00 67.44 257 ALA A CA 1
ATOM 2014 C C . ALA A 1 257 ? -107.542 -68.354 104.794 1.00 67.44 257 ALA A C 1
ATOM 2016 O O . ALA A 1 257 ? -108.477 -68.894 105.382 1.00 67.44 257 ALA A O 1
ATOM 2017 N N . LEU A 1 258 ? -106.351 -68.945 104.635 1.00 64.81 258 LEU A N 1
ATOM 2018 C CA . LEU A 1 258 ? -106.009 -70.276 105.162 1.00 64.81 258 LEU A CA 1
ATOM 2019 C C . LEU A 1 258 ? -106.196 -70.372 106.691 1.00 64.81 258 LEU A C 1
ATOM 2021 O O . LEU A 1 258 ? -106.748 -71.346 107.196 1.00 64.81 258 LEU A O 1
ATOM 2025 N N . VAL A 1 259 ? -105.808 -69.347 107.458 1.00 62.09 259 VAL A N 1
ATOM 2026 C CA . VAL A 1 259 ? -106.023 -69.328 108.920 1.00 62.09 259 VAL A CA 1
ATOM 2027 C C . VAL A 1 259 ? -107.509 -69.213 109.295 1.00 62.09 259 VAL A C 1
ATOM 2029 O O . VAL A 1 259 ? -107.926 -69.806 110.292 1.00 62.09 259 VAL A O 1
ATOM 2032 N N . ARG A 1 260 ? -108.336 -68.505 108.512 1.00 59.59 260 ARG A N 1
ATOM 2033 C CA . ARG A 1 260 ? -109.803 -68.463 108.703 1.00 59.59 260 ARG A CA 1
ATOM 2034 C C . ARG A 1 260 ? -110.461 -69.806 108.383 1.00 59.59 260 ARG A C 1
ATOM 2036 O O . ARG A 1 260 ? -111.380 -70.203 109.091 1.00 59.59 260 ARG A O 1
ATOM 2043 N N . GLU A 1 261 ? -109.966 -70.520 107.376 1.00 60.31 261 GLU A N 1
ATOM 2044 C CA . GLU A 1 261 ? -110.397 -71.885 107.055 1.00 60.31 261 GLU A CA 1
ATOM 2045 C C . GLU A 1 261 ? -110.099 -72.854 108.215 1.00 60.31 261 GLU A C 1
ATOM 2047 O O . GLU A 1 261 ? -110.982 -73.595 108.645 1.00 60.31 261 GLU A O 1
ATOM 2052 N N . ILE A 1 262 ? -108.901 -72.763 108.807 1.00 56.78 262 ILE A N 1
ATOM 2053 C CA . ILE A 1 262 ? -108.490 -73.573 109.969 1.00 56.78 262 ILE A CA 1
ATOM 2054 C C . ILE A 1 262 ? -109.291 -73.213 111.236 1.00 56.78 262 ILE A C 1
ATOM 2056 O O . ILE A 1 262 ? -109.750 -74.100 111.956 1.00 56.78 262 ILE A O 1
ATOM 2060 N N . THR A 1 263 ? -109.501 -71.924 111.524 1.00 57.03 263 THR A N 1
ATOM 2061 C CA . THR A 1 263 ? -110.238 -71.486 112.732 1.00 57.03 263 THR A CA 1
ATOM 2062 C C . THR A 1 263 ? -111.756 -71.669 112.631 1.00 57.03 263 THR A C 1
ATOM 2064 O O . THR A 1 263 ? -112.419 -71.786 113.662 1.00 57.03 263 THR A O 1
ATOM 2067 N N . GLY A 1 264 ? -112.313 -71.789 111.422 1.00 59.44 264 GLY A N 1
ATOM 2068 C CA . GLY A 1 264 ? -113.722 -72.131 111.201 1.00 59.44 264 GLY A CA 1
ATOM 2069 C C . GLY A 1 264 ? -114.109 -73.563 111.603 1.00 59.44 264 GLY A C 1
ATOM 2070 O O . GLY A 1 264 ? -115.299 -73.854 111.704 1.00 59.44 264 GLY A O 1
ATOM 2071 N N . GLN A 1 265 ? -113.135 -74.446 111.858 1.00 57.19 265 GLN A N 1
ATOM 2072 C CA . GLN A 1 265 ? -113.360 -75.836 112.291 1.00 57.19 265 GLN A CA 1
ATOM 2073 C C . GLN A 1 265 ? -113.036 -76.074 113.784 1.00 57.19 265 GLN A C 1
ATOM 2075 O O . GLN A 1 265 ? -113.037 -77.214 114.248 1.00 57.19 265 GLN A O 1
ATOM 2080 N N . GLY A 1 266 ? -112.762 -75.012 114.554 1.00 52.28 266 GLY A N 1
ATOM 2081 C CA . GLY A 1 266 ? -112.400 -75.103 115.973 1.00 52.28 266 GLY A CA 1
ATOM 2082 C C . GLY A 1 266 ? -113.600 -75.313 116.922 1.00 52.28 266 GLY A C 1
ATOM 2083 O O . GLY A 1 266 ? -114.654 -74.704 116.722 1.00 52.28 266 GLY A O 1
ATOM 2084 N N . PRO A 1 267 ? -113.453 -76.108 118.006 1.00 54.62 267 PRO A N 1
ATOM 2085 C CA . PRO A 1 267 ? -114.560 -76.482 118.899 1.00 54.62 267 PRO A CA 1
ATOM 2086 C C . PRO A 1 267 ? -115.201 -75.314 119.675 1.00 54.62 267 PRO A C 1
ATOM 2088 O O . PRO A 1 267 ? -116.321 -75.451 120.165 1.00 54.62 267 PRO A O 1
ATOM 2091 N N . GLU A 1 268 ? -114.539 -74.158 119.764 1.00 55.41 268 GLU A N 1
ATOM 2092 C CA . GLU A 1 268 ? -115.048 -72.970 120.466 1.00 55.41 268 GLU A CA 1
ATOM 2093 C C . GLU A 1 268 ? -116.247 -72.310 119.758 1.00 55.41 268 GLU A C 1
ATOM 2095 O O . GLU A 1 268 ? -117.151 -71.802 120.425 1.00 55.41 268 GLU A O 1
ATOM 2100 N N . GLN A 1 269 ? -116.335 -72.364 118.419 1.00 55.81 269 GLN A N 1
ATOM 2101 C CA . GLN A 1 269 ? -117.510 -71.828 117.709 1.00 55.81 269 GLN A CA 1
ATOM 2102 C C . GLN A 1 269 ? -118.782 -72.655 117.949 1.00 55.81 269 GLN A C 1
ATOM 2104 O O . GLN A 1 269 ? -119.889 -72.118 117.843 1.00 55.81 269 GLN A O 1
ATOM 2109 N N . THR A 1 270 ? -118.650 -73.930 118.321 1.00 53.84 270 THR A N 1
ATOM 2110 C CA . THR A 1 270 ? -119.786 -74.802 118.651 1.00 53.84 270 THR A CA 1
ATOM 2111 C C . THR A 1 270 ? -120.522 -74.300 119.899 1.00 53.84 270 THR A C 1
ATOM 2113 O O . THR A 1 270 ? -121.750 -74.238 119.896 1.00 53.84 270 THR A O 1
ATOM 2116 N N . LEU A 1 271 ? -119.788 -73.830 120.917 1.00 53.78 271 LEU A N 1
ATOM 2117 C CA . LEU A 1 271 ? -120.352 -73.191 122.119 1.00 53.78 271 LEU A CA 1
ATOM 2118 C C . LEU A 1 271 ? -121.064 -71.864 121.797 1.00 53.78 271 LEU A C 1
ATOM 2120 O O . LEU A 1 271 ? -122.092 -71.528 122.384 1.00 53.78 271 LEU A O 1
ATOM 2124 N N . GLY A 1 272 ? -120.551 -71.111 120.819 1.00 52.91 272 GLY A N 1
ATOM 2125 C CA . GLY A 1 272 ? -121.117 -69.825 120.401 1.00 52.91 272 GLY A CA 1
ATOM 2126 C C . GLY A 1 272 ? -122.509 -69.907 119.758 1.00 52.91 272 GLY A C 1
ATOM 2127 O O . GLY A 1 272 ? -123.223 -68.905 119.740 1.00 52.91 272 GLY A O 1
ATOM 2128 N N . ARG A 1 273 ? -122.922 -71.082 119.259 1.00 52.47 273 ARG A N 1
ATOM 2129 C CA . ARG A 1 273 ? -124.232 -71.307 118.614 1.00 52.47 273 ARG A CA 1
ATOM 2130 C C . ARG A 1 273 ? -125.351 -71.734 119.579 1.00 52.47 273 ARG A C 1
ATOM 2132 O O . ARG A 1 273 ? -126.414 -72.139 119.122 1.00 52.47 273 ARG A O 1
ATOM 2139 N N . GLY A 1 274 ? -125.134 -71.624 120.892 1.00 53.03 274 GLY A N 1
ATOM 2140 C CA . GLY A 1 274 ? -126.138 -71.936 121.920 1.00 53.03 274 GLY A CA 1
ATOM 2141 C C . GLY A 1 274 ? -126.123 -73.384 122.417 1.00 53.03 274 GLY A C 1
ATOM 2142 O O . GLY A 1 274 ? -127.008 -73.777 123.173 1.00 53.03 274 GLY A O 1
ATOM 2143 N N . PHE A 1 275 ? -125.120 -74.173 122.027 1.00 56.50 275 PHE A N 1
ATOM 2144 C CA . PHE A 1 275 ? -124.874 -75.502 122.582 1.00 56.50 275 PHE A CA 1
ATOM 2145 C C . PHE A 1 275 ? -123.992 -75.382 123.831 1.00 56.50 275 PHE A C 1
ATOM 2147 O O . PHE A 1 275 ? -123.028 -74.622 123.828 1.00 56.50 275 PHE A O 1
ATOM 2154 N N . ALA A 1 276 ? -124.290 -76.144 124.884 1.00 60.38 276 ALA A N 1
ATOM 2155 C CA . ALA A 1 276 ? -123.428 -76.257 126.061 1.00 60.38 276 ALA A CA 1
ATOM 2156 C C . ALA A 1 276 ? -122.579 -77.533 125.970 1.00 60.38 276 ALA A C 1
ATOM 2158 O O . ALA A 1 276 ? -123.093 -78.577 125.561 1.00 60.38 276 ALA A O 1
ATOM 2159 N N . LEU A 1 277 ? -121.303 -77.478 126.370 1.00 65.00 277 LEU A N 1
ATOM 2160 C CA . LEU A 1 277 ? -120.516 -78.702 126.551 1.00 65.00 277 LEU A CA 1
ATOM 2161 C C . LEU A 1 277 ? -120.803 -79.277 127.937 1.00 65.00 277 LEU A C 1
ATOM 2163 O O . LEU A 1 277 ? -120.555 -78.629 128.951 1.00 65.00 277 LEU A O 1
ATOM 2167 N N . VAL A 1 278 ? -121.281 -80.517 127.979 1.00 62.66 278 VAL A N 1
ATOM 2168 C CA . VAL A 1 278 ? -121.374 -81.295 129.217 1.00 62.66 278 VAL A CA 1
ATOM 2169 C C . VAL A 1 278 ? -120.047 -82.024 129.416 1.00 62.66 278 VAL A C 1
ATOM 2171 O O . VAL A 1 278 ? -119.548 -82.655 128.483 1.00 62.66 278 VAL A O 1
ATOM 2174 N N . ARG A 1 279 ? -119.461 -81.934 130.612 1.00 69.75 279 ARG A N 1
ATOM 2175 C CA . ARG A 1 279 ? -118.230 -82.637 130.994 1.00 69.75 279 ARG A CA 1
ATOM 2176 C C . ARG A 1 279 ? -118.420 -83.440 132.280 1.00 69.75 279 ARG A C 1
ATOM 2178 O O . ARG A 1 279 ? -119.221 -83.064 133.138 1.00 69.75 279 ARG A O 1
ATOM 2185 N N . ASP A 1 280 ? -117.664 -84.528 132.401 1.00 64.31 280 ASP A N 1
ATOM 2186 C CA . ASP A 1 280 ? -117.520 -85.276 133.654 1.00 64.31 280 ASP A CA 1
ATOM 2187 C C . ASP A 1 280 ? -116.553 -84.581 134.634 1.00 64.31 280 ASP A C 1
ATOM 2189 O O . ASP A 1 280 ? -115.951 -83.550 134.321 1.00 64.31 280 ASP A O 1
ATOM 2193 N N . ALA A 1 281 ? -116.406 -85.147 135.836 1.00 59.34 281 ALA A N 1
ATOM 2194 C CA . ALA A 1 281 ? -115.520 -84.629 136.880 1.00 59.34 281 ALA A CA 1
ATOM 2195 C C . ALA A 1 281 ? -114.021 -84.676 136.507 1.00 59.34 281 ALA A C 1
ATOM 2197 O O . ALA A 1 281 ? -113.217 -83.979 137.123 1.00 59.34 281 ALA A O 1
ATOM 2198 N N . GLU A 1 282 ? -113.646 -85.430 135.466 1.00 60.69 282 GLU A N 1
ATOM 2199 C CA . GLU A 1 282 ? -112.289 -85.483 134.911 1.00 60.69 282 GLU A CA 1
ATOM 2200 C C . GLU A 1 282 ? -112.116 -84.586 133.664 1.00 60.69 282 GLU A C 1
ATOM 2202 O O . GLU A 1 282 ? -111.077 -84.621 133.001 1.00 60.69 282 GLU A O 1
ATOM 2207 N N . GLY A 1 283 ? -113.117 -83.759 133.336 1.00 60.88 283 GLY A N 1
ATOM 2208 C CA . GLY A 1 283 ? -113.067 -82.757 132.269 1.00 60.88 283 GLY A CA 1
ATOM 2209 C C . GLY A 1 283 ? -113.310 -83.285 130.849 1.00 60.88 283 GLY A C 1
ATOM 2210 O O . GLY A 1 283 ? -113.146 -82.523 129.887 1.00 60.88 283 GLY A O 1
ATOM 2211 N N . ARG A 1 284 ? -113.711 -84.552 130.684 1.00 66.75 284 ARG A N 1
ATOM 2212 C CA . ARG A 1 284 ? -113.975 -85.182 129.377 1.00 66.75 284 ARG A CA 1
ATOM 2213 C C . ARG A 1 284 ? -115.388 -84.854 128.898 1.00 66.75 284 ARG A C 1
ATOM 2215 O O . ARG A 1 284 ? -116.334 -84.881 129.680 1.00 66.75 284 ARG A O 1
ATOM 2222 N N . THR A 1 285 ? -115.545 -84.562 127.607 1.00 61.94 285 THR A N 1
ATOM 2223 C CA . THR A 1 285 ? -116.845 -84.201 127.019 1.00 61.94 285 THR A CA 1
ATOM 2224 C C . THR A 1 285 ? -117.796 -85.399 126.977 1.00 61.94 285 THR A C 1
ATOM 2226 O O . THR A 1 285 ? -117.526 -86.392 126.303 1.00 61.94 285 THR A O 1
ATOM 2229 N N . VAL A 1 286 ? -118.937 -85.277 127.652 1.00 64.19 286 VAL A N 1
ATOM 2230 C CA . VAL A 1 286 ? -120.003 -86.282 127.705 1.00 64.19 286 VAL A CA 1
ATOM 2231 C C . VAL A 1 286 ? -120.987 -86.021 126.564 1.00 64.19 286 VAL A C 1
ATOM 2233 O O . VAL A 1 286 ? -121.662 -84.995 126.529 1.00 64.19 286 VAL A O 1
ATOM 2236 N N . THR A 1 287 ? -121.067 -86.951 125.612 1.00 64.62 287 THR A N 1
ATOM 2237 C CA . THR A 1 287 ? -121.876 -86.821 124.383 1.00 64.62 287 THR A CA 1
ATOM 2238 C C . THR A 1 287 ? -123.132 -87.702 124.367 1.00 64.62 287 THR A C 1
ATOM 2240 O O . THR A 1 287 ? -123.809 -87.784 123.344 1.00 64.62 287 THR A O 1
ATOM 2243 N N . SER A 1 288 ? -123.458 -88.371 125.479 1.00 58.59 288 SER A N 1
ATOM 2244 C CA . SER A 1 288 ? -124.569 -89.328 125.592 1.00 58.59 288 SER A CA 1
ATOM 2245 C C . SER A 1 288 ? -125.239 -89.264 126.970 1.00 58.59 288 SER A C 1
ATOM 2247 O O . SER A 1 288 ? -124.587 -88.960 127.963 1.00 58.59 288 SER A O 1
ATOM 2249 N N . VAL A 1 289 ? -126.541 -89.564 127.025 1.00 56.28 289 VAL A N 1
ATOM 2250 C CA . VAL A 1 289 ? -127.409 -89.361 128.206 1.00 56.28 289 VAL A CA 1
ATOM 2251 C C . VAL A 1 289 ? -127.177 -90.396 129.322 1.00 56.28 289 VAL A C 1
ATOM 2253 O O . VAL A 1 289 ? -127.422 -90.099 130.487 1.00 56.28 289 VAL A O 1
ATOM 2256 N N . ASN A 1 290 ? -126.663 -91.587 129.001 1.00 55.25 290 ASN A N 1
ATOM 2257 C CA . ASN A 1 290 ? -126.453 -92.678 129.966 1.00 55.25 290 ASN A CA 1
ATOM 2258 C C . ASN A 1 290 ? -125.076 -92.607 130.667 1.00 55.25 290 ASN A C 1
ATOM 2260 O O . ASN A 1 290 ? -124.354 -93.603 130.688 1.00 55.25 290 ASN A O 1
ATOM 2264 N N . SER A 1 291 ? -124.667 -91.446 131.193 1.00 54.59 291 SER A N 1
ATOM 2265 C CA . SER A 1 291 ? -123.434 -91.344 131.995 1.00 54.59 291 SER A CA 1
ATOM 2266 C C . SER A 1 291 ? -123.739 -91.438 133.492 1.00 54.59 291 SER A C 1
ATOM 2268 O O . SER A 1 291 ? -124.414 -90.562 134.030 1.00 54.59 291 SER A O 1
ATOM 2270 N N . ASP A 1 292 ? -123.187 -92.441 134.176 1.00 54.28 292 ASP A N 1
ATOM 2271 C CA . ASP A 1 292 ? -123.428 -92.710 135.606 1.00 54.28 292 ASP A CA 1
ATOM 2272 C C . ASP A 1 292 ? -122.734 -91.731 136.587 1.00 54.28 292 ASP A C 1
ATOM 2274 O O . ASP A 1 292 ? -122.766 -91.942 137.801 1.00 54.28 292 ASP A O 1
ATOM 2278 N N . SER A 1 293 ? -122.111 -90.645 136.107 1.00 56.03 293 SER A N 1
ATOM 2279 C CA . SER A 1 293 ? -121.496 -89.638 136.984 1.00 56.03 293 SER A CA 1
ATOM 2280 C C . SER A 1 293 ? -122.565 -88.798 137.702 1.00 56.03 293 SER A C 1
ATOM 2282 O O . SER A 1 293 ? -123.366 -88.134 137.041 1.00 56.03 293 SER A O 1
ATOM 2284 N N . PRO A 1 294 ? -122.579 -88.761 139.052 1.00 57.97 294 PRO A N 1
ATOM 2285 C CA . PRO A 1 294 ? -123.614 -88.057 139.809 1.00 57.97 294 PRO A CA 1
ATOM 2286 C C . PRO A 1 294 ? -123.479 -86.530 139.747 1.00 57.97 294 PRO A C 1
ATOM 2288 O O . PRO A 1 294 ? -124.460 -85.835 140.013 1.00 57.97 294 PRO A O 1
ATOM 2291 N N . GLU A 1 295 ? -122.298 -86.014 139.396 1.00 61.53 295 GLU A N 1
ATOM 2292 C CA . GLU A 1 295 ? -122.021 -84.589 139.198 1.00 61.53 295 GLU A CA 1
ATOM 2293 C C . GLU A 1 295 ? -121.508 -84.330 137.779 1.00 61.53 295 GLU A C 1
ATOM 2295 O O . GLU A 1 295 ? -120.638 -85.043 137.277 1.00 61.53 295 GLU A O 1
ATOM 2300 N N . LEU A 1 296 ? -122.054 -83.293 137.146 1.00 69.25 296 LEU A N 1
ATOM 2301 C CA . LEU A 1 296 ? -121.707 -82.843 135.801 1.00 69.25 296 LEU A CA 1
ATOM 2302 C C . LEU A 1 296 ? -121.301 -81.373 135.828 1.00 69.25 296 LEU A C 1
ATOM 2304 O O . LEU A 1 296 ? -121.925 -80.562 136.518 1.00 69.25 296 LEU A O 1
ATOM 2308 N N . VAL A 1 297 ? -120.303 -81.022 135.020 1.00 68.38 297 VAL A N 1
ATOM 2309 C CA . VAL A 1 297 ? -119.940 -79.630 134.742 1.00 68.38 297 VAL A CA 1
ATOM 2310 C C . VAL A 1 297 ? -120.539 -79.253 133.396 1.00 68.38 297 VAL A C 1
ATOM 2312 O O . VAL A 1 297 ? -120.160 -79.800 132.361 1.00 68.38 297 VAL A O 1
ATOM 2315 N N . ILE A 1 298 ? -121.497 -78.328 133.400 1.00 71.12 298 ILE A N 1
ATOM 2316 C CA . ILE A 1 298 ? -122.072 -77.781 132.171 1.00 71.12 298 ILE A CA 1
ATOM 2317 C C . ILE A 1 298 ? -121.347 -76.470 131.875 1.00 71.12 298 ILE A C 1
ATOM 2319 O O . ILE A 1 298 ? -121.490 -75.486 132.606 1.00 71.12 298 ILE A O 1
ATOM 2323 N N . GLN A 1 299 ? -120.541 -76.489 130.816 1.00 67.06 299 GLN A N 1
ATOM 2324 C CA . GLN A 1 299 ? -119.731 -75.371 130.353 1.00 67.06 299 GLN A CA 1
ATOM 2325 C C . GLN A 1 299 ? -120.529 -74.560 129.326 1.00 67.06 299 GLN A C 1
ATOM 2327 O O . GLN A 1 299 ? -120.794 -75.016 128.208 1.00 67.06 299 GLN A O 1
ATOM 2332 N N . PHE A 1 300 ? -120.926 -73.357 129.735 1.00 69.56 300 PHE A N 1
ATOM 2333 C CA . PHE A 1 300 ? -121.540 -72.344 128.885 1.00 69.56 300 PHE A CA 1
ATOM 2334 C C . PHE A 1 300 ? -120.473 -71.367 128.375 1.00 69.56 300 PHE A C 1
ATOM 2336 O O . PHE A 1 300 ? -119.322 -71.377 128.810 1.00 69.56 300 PHE A O 1
ATOM 2343 N N . ARG A 1 301 ? -120.864 -70.497 127.440 1.00 64.75 301 ARG A N 1
ATOM 2344 C CA . ARG A 1 301 ? -119.997 -69.466 126.844 1.00 64.75 301 ARG A CA 1
ATOM 2345 C C . ARG A 1 301 ? -119.386 -68.504 127.878 1.00 64.75 301 ARG A C 1
ATOM 2347 O O . ARG A 1 301 ? -118.337 -67.924 127.620 1.00 64.75 301 ARG A O 1
ATOM 2354 N N . ASP A 1 302 ? -120.078 -68.289 128.989 1.00 51.34 302 ASP A N 1
ATOM 2355 C CA . ASP A 1 302 ? -119.835 -67.252 129.994 1.00 51.34 302 ASP A CA 1
ATOM 2356 C C . ASP A 1 302 ? -119.518 -67.804 131.396 1.00 51.34 302 ASP A C 1
ATOM 2358 O O . ASP A 1 302 ? -119.255 -67.028 132.315 1.00 51.34 302 ASP A O 1
ATOM 2362 N N . GLY A 1 303 ? -119.490 -69.129 131.570 1.00 64.25 303 GLY A N 1
ATOM 2363 C CA . GLY A 1 303 ? -119.109 -69.760 132.830 1.00 64.25 303 GLY A CA 1
ATOM 2364 C C . GLY A 1 303 ? -119.494 -71.233 132.932 1.00 64.25 303 GLY A C 1
ATOM 2365 O O . GLY A 1 303 ? -120.110 -71.818 132.041 1.00 64.25 303 GLY A O 1
ATOM 2366 N N . GLU A 1 304 ? -119.138 -71.835 134.062 1.00 71.31 304 GLU A N 1
ATOM 2367 C CA . GLU A 1 304 ? -119.421 -73.235 134.373 1.00 71.31 304 GLU A CA 1
ATOM 2368 C C . GLU A 1 304 ? -120.442 -73.335 135.509 1.00 71.31 304 GLU A C 1
ATOM 2370 O O . GLU A 1 304 ? -120.397 -72.578 136.483 1.00 71.31 304 GLU A O 1
ATOM 2375 N N . ARG A 1 305 ? -121.376 -74.284 135.395 1.00 65.75 305 ARG A N 1
ATOM 2376 C CA . ARG A 1 305 ? -122.264 -74.674 136.497 1.00 65.75 305 ARG A CA 1
ATOM 2377 C C . ARG A 1 305 ? -122.151 -76.162 136.779 1.00 65.75 305 ARG A C 1
ATOM 2379 O O . ARG A 1 305 ? -122.272 -76.985 135.875 1.00 65.75 305 ARG A O 1
ATOM 2386 N N . HIS A 1 306 ? -122.016 -76.483 138.060 1.00 69.38 306 HIS A N 1
ATOM 2387 C CA . HIS A 1 306 ? -122.138 -77.843 138.566 1.00 69.38 306 HIS A CA 1
ATOM 2388 C C . HIS A 1 306 ? -123.619 -78.218 138.688 1.00 69.38 306 HIS A C 1
ATOM 2390 O O . HIS A 1 306 ? -124.411 -77.475 139.275 1.00 69.38 306 HIS A O 1
ATOM 2396 N N . ALA A 1 307 ? -123.987 -79.373 138.145 1.00 58.88 307 ALA A N 1
ATOM 2397 C CA . ALA A 1 307 ? -125.315 -79.963 138.249 1.00 58.88 307 ALA A CA 1
ATOM 2398 C C . ALA A 1 307 ? -125.211 -81.367 138.860 1.00 58.88 307 ALA A C 1
ATOM 2400 O O . ALA A 1 307 ? -124.274 -82.105 138.563 1.00 58.88 307 ALA A O 1
ATOM 2401 N N . ARG A 1 308 ? -126.182 -81.740 139.700 1.00 57.97 308 ARG A N 1
ATOM 2402 C CA . ARG A 1 308 ? -126.261 -83.058 140.345 1.00 57.97 308 ARG A CA 1
ATOM 2403 C C . ARG A 1 308 ? -127.616 -83.692 140.048 1.00 57.97 308 ARG A C 1
ATOM 2405 O O . ARG A 1 308 ? -128.642 -83.033 140.217 1.00 57.97 308 ARG A O 1
ATOM 2412 N N . PHE A 1 309 ? -127.634 -84.955 139.627 1.00 60.72 309 PHE A N 1
ATOM 2413 C CA . PHE A 1 309 ? -128.885 -85.662 139.339 1.00 60.72 309 PHE A CA 1
ATOM 2414 C C . PHE A 1 309 ? -129.663 -86.006 140.620 1.00 60.72 309 PHE A C 1
ATOM 2416 O O . PHE A 1 309 ? -129.117 -86.576 141.565 1.00 60.72 309 PHE A O 1
ATOM 2423 N N . THR A 1 310 ? -130.969 -85.730 140.623 1.00 45.25 310 THR A N 1
ATOM 2424 C CA . THR A 1 310 ? -131.929 -86.220 141.625 1.00 45.25 310 THR A CA 1
ATOM 2425 C C . THR A 1 310 ? -133.096 -86.918 140.924 1.00 45.25 310 THR A C 1
ATOM 2427 O O . THR A 1 310 ? -133.566 -86.490 139.871 1.00 45.25 310 THR A O 1
ATOM 2430 N N . LYS A 1 311 ? -133.527 -88.062 141.468 1.00 38.91 311 LYS A N 1
ATOM 2431 C CA . LYS A 1 311 ? -134.399 -89.015 140.766 1.00 38.91 311 LYS A CA 1
ATOM 2432 C C . LYS A 1 311 ? -135.882 -88.714 141.033 1.00 38.91 311 LYS A C 1
ATOM 2434 O O . LYS A 1 311 ? -136.384 -89.027 142.109 1.00 38.91 311 LYS A O 1
ATOM 2439 N N . GLY A 1 312 ? -136.563 -88.114 140.055 1.00 31.31 312 GLY A N 1
ATOM 2440 C CA . GLY A 1 312 ? -138.025 -87.935 140.006 1.00 31.31 312 GLY A CA 1
ATOM 2441 C C . GLY A 1 312 ? -138.695 -88.893 139.001 1.00 31.31 312 GLY A C 1
ATOM 2442 O O . GLY A 1 312 ? -137.986 -89.509 138.203 1.00 31.31 312 GLY A O 1
ATOM 2443 N N . PRO A 1 313 ? -140.030 -89.074 139.046 1.00 35.12 313 PRO A N 1
ATOM 2444 C CA . PRO A 1 313 ? -140.724 -90.104 138.268 1.00 35.12 313 PRO A CA 1
ATOM 2445 C C . PRO A 1 313 ? -140.774 -89.799 136.762 1.00 35.12 313 PRO A C 1
ATOM 2447 O O . PRO A 1 313 ? -140.833 -88.645 136.342 1.00 35.12 313 PRO A O 1
ATOM 2450 N N . ALA A 1 314 ? -140.760 -90.862 135.955 1.00 41.84 314 ALA A N 1
ATOM 2451 C CA . ALA A 1 314 ? -140.689 -90.802 134.497 1.00 41.84 314 ALA A CA 1
ATOM 2452 C C . ALA A 1 314 ? -142.044 -90.506 133.819 1.00 41.84 314 ALA A C 1
ATOM 2454 O O . ALA A 1 314 ? -143.074 -91.001 134.282 1.00 41.84 314 ALA A O 1
ATOM 2455 N N . PRO A 1 315 ? -142.026 -89.808 132.670 1.00 36.59 315 PRO A N 1
ATOM 2456 C CA . PRO A 1 315 ? -143.034 -89.913 131.619 1.00 36.59 315 PRO A CA 1
ATOM 2457 C C . PRO A 1 315 ? -142.478 -90.554 130.324 1.00 36.59 315 PRO A C 1
ATOM 2459 O O . PRO A 1 315 ? -141.310 -90.933 130.240 1.00 36.59 315 PRO A O 1
ATOM 2462 N N . GLU A 1 316 ? -143.364 -90.738 129.344 1.00 32.91 316 GLU A N 1
ATOM 2463 C CA . GLU A 1 316 ? -143.280 -91.738 128.265 1.00 32.91 316 GLU A CA 1
ATOM 2464 C C . GLU A 1 316 ? -142.393 -91.370 127.052 1.00 32.91 316 GLU A C 1
ATOM 2466 O O . GLU A 1 316 ? -141.948 -90.237 126.880 1.00 32.91 316 GLU A O 1
ATOM 2471 N N . ALA A 1 317 ? -142.129 -92.366 126.194 1.00 45.22 317 ALA A N 1
ATOM 2472 C CA . ALA A 1 317 ? -141.179 -92.306 125.078 1.00 45.22 317 ALA A CA 1
ATOM 2473 C C . ALA A 1 317 ? -141.841 -92.198 123.688 1.00 45.22 317 ALA A C 1
ATOM 2475 O O . ALA A 1 317 ? -142.862 -92.835 123.461 1.00 45.22 317 ALA A O 1
ATOM 2476 N N . MET A 1 318 ? -141.197 -91.479 122.751 1.00 27.86 318 MET A N 1
ATOM 2477 C CA . MET A 1 318 ? -141.305 -91.523 121.265 1.00 27.86 318 MET A CA 1
ATOM 2478 C C . MET A 1 318 ? -140.368 -90.429 120.678 1.00 27.86 318 MET A C 1
ATOM 2480 O O . MET A 1 318 ? -140.099 -89.459 121.375 1.00 27.86 318 MET A O 1
ATOM 2484 N N . ALA A 1 319 ? -139.884 -90.404 119.425 1.00 35.66 319 ALA A N 1
ATOM 2485 C CA . ALA A 1 319 ? -139.458 -91.412 118.433 1.00 35.66 319 ALA A CA 1
ATOM 2486 C C . ALA A 1 319 ? -138.693 -90.672 117.284 1.00 35.66 319 ALA A C 1
ATOM 2488 O O . ALA A 1 319 ? -138.972 -89.501 117.033 1.00 35.66 319 ALA A O 1
ATOM 2489 N N . THR A 1 320 ? -137.740 -91.310 116.585 1.00 43.06 320 THR A N 1
ATOM 2490 C CA . THR A 1 320 ? -136.903 -90.713 115.494 1.00 43.06 320 THR A CA 1
ATOM 2491 C C . THR A 1 320 ? -137.581 -90.735 114.102 1.00 43.06 320 THR A C 1
ATOM 2493 O O . THR A 1 320 ? -138.472 -91.562 113.904 1.00 43.06 320 THR A O 1
ATOM 2496 N N . PRO A 1 321 ? -137.208 -89.858 113.126 1.00 48.91 321 PRO A N 1
ATOM 2497 C CA . PRO A 1 321 ? -136.164 -90.112 112.083 1.00 48.91 321 PRO A CA 1
ATOM 2498 C C . PRO A 1 321 ? -135.281 -88.845 111.786 1.00 48.91 321 PRO A C 1
ATOM 2500 O O . PRO A 1 321 ? -135.285 -87.942 112.611 1.00 48.91 321 PRO A O 1
ATOM 2503 N N . GLY A 1 322 ? -134.450 -88.650 110.732 1.00 37.41 322 GLY A N 1
ATOM 2504 C CA . GLY A 1 322 ? -134.177 -89.335 109.440 1.00 37.41 322 GLY A CA 1
ATOM 2505 C C . GLY A 1 322 ? -132.883 -88.833 108.714 1.00 37.41 322 GLY A C 1
ATOM 2506 O O . GLY A 1 322 ? -131.892 -88.559 109.385 1.00 37.41 322 GLY A O 1
ATOM 2507 N N . LYS A 1 323 ? -132.855 -88.740 107.362 1.00 43.09 323 LYS A N 1
ATOM 2508 C CA . LYS A 1 323 ? -131.711 -88.299 106.489 1.00 43.09 323 LYS A CA 1
ATOM 2509 C C . LYS A 1 323 ? -132.165 -87.703 105.118 1.00 43.09 323 LYS A C 1
ATOM 2511 O O . LYS A 1 323 ? -133.317 -87.952 104.777 1.00 43.09 323 LYS A O 1
ATOM 2516 N N . ILE A 1 324 ? -131.228 -87.088 104.337 1.00 34.06 324 ILE A N 1
ATOM 2517 C CA . ILE A 1 324 ? -131.084 -86.947 102.829 1.00 34.06 324 ILE A CA 1
ATOM 2518 C C . ILE A 1 324 ? -130.938 -85.483 102.277 1.00 34.06 324 ILE A C 1
ATOM 2520 O O . ILE A 1 324 ? -131.555 -84.596 102.852 1.00 34.06 324 ILE A O 1
ATOM 2524 N N . ASP A 1 325 ? -130.297 -85.151 101.120 1.00 41.06 325 ASP A N 1
ATOM 2525 C CA . ASP A 1 325 ? -128.903 -85.385 100.611 1.00 41.06 325 ASP A CA 1
ATOM 2526 C C . ASP A 1 325 ? -128.553 -84.667 99.241 1.00 41.06 325 ASP A C 1
ATOM 2528 O O . ASP A 1 325 ? -129.460 -84.366 98.472 1.00 41.06 325 ASP A O 1
ATOM 2532 N N . ILE A 1 326 ? -127.245 -84.510 98.905 1.00 43.38 326 ILE A N 1
ATOM 2533 C CA . ILE A 1 326 ? -126.565 -84.298 97.563 1.00 43.38 326 ILE A CA 1
ATOM 2534 C C . ILE A 1 326 ? -126.760 -82.999 96.686 1.00 43.38 326 ILE A C 1
ATOM 2536 O O . ILE A 1 326 ? -127.879 -82.556 96.473 1.00 43.38 326 ILE A O 1
ATOM 2540 N N . PHE A 1 327 ? -125.647 -82.478 96.080 1.00 37.09 327 PHE A N 1
ATOM 2541 C CA . PHE A 1 327 ? -125.354 -82.075 94.640 1.00 37.09 327 PHE A CA 1
ATOM 2542 C C . PHE A 1 327 ? -124.270 -80.938 94.526 1.00 37.09 327 PHE A C 1
ATOM 2544 O O . PHE A 1 327 ? -124.465 -79.878 95.101 1.00 37.09 327 PHE A O 1
ATOM 2551 N N . LYS A 1 328 ? -123.019 -81.138 94.024 1.00 43.19 328 LYS A N 1
ATOM 2552 C CA . LYS A 1 328 ? -122.427 -81.027 92.633 1.00 43.19 328 LYS A CA 1
ATOM 2553 C C . LYS A 1 328 ? -122.689 -79.679 91.883 1.00 43.19 328 LYS A C 1
ATOM 2555 O O . LYS A 1 328 ? -123.807 -79.202 91.966 1.00 43.19 328 LYS A O 1
ATOM 2560 N N . ARG A 1 329 ? -121.781 -79.043 91.090 1.00 37.00 329 ARG A N 1
ATOM 2561 C CA . ARG A 1 329 ? -120.679 -79.529 90.195 1.00 37.00 329 ARG A CA 1
ATOM 2562 C C . ARG A 1 329 ? -119.706 -78.401 89.672 1.00 37.00 329 ARG A C 1
ATOM 2564 O O . ARG A 1 329 ? -120.149 -77.270 89.546 1.00 37.00 329 ARG A O 1
ATOM 2571 N N . ASN A 1 330 ? -118.462 -78.787 89.315 1.00 43.34 330 ASN A N 1
ATOM 2572 C CA . ASN A 1 330 ? -117.403 -78.312 88.350 1.00 43.34 330 ASN A CA 1
ATOM 2573 C C . ASN A 1 330 ? -117.768 -77.344 87.172 1.00 43.34 330 ASN A C 1
ATOM 2575 O O . ASN A 1 330 ? -118.94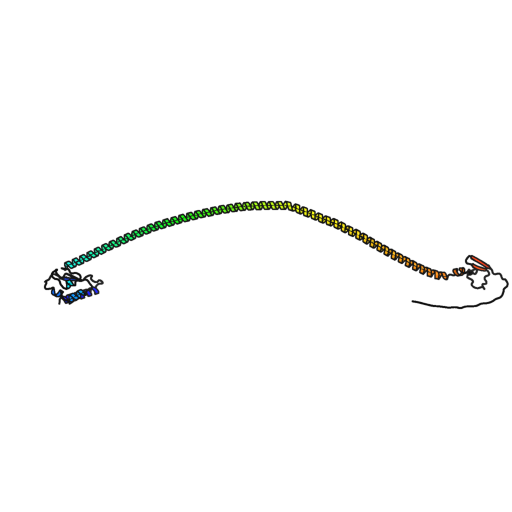7 -77.274 86.838 1.00 43.34 330 ASN A O 1
ATOM 2579 N N . ASP A 1 331 ? -116.872 -76.732 86.351 1.00 49.31 331 ASP A N 1
ATOM 2580 C CA . ASP A 1 331 ? -115.393 -76.456 86.304 1.00 49.31 331 ASP A CA 1
ATOM 2581 C C . ASP A 1 331 ? -115.023 -75.585 85.054 1.00 49.31 331 ASP A C 1
ATOM 2583 O O . ASP A 1 331 ? -115.699 -75.729 84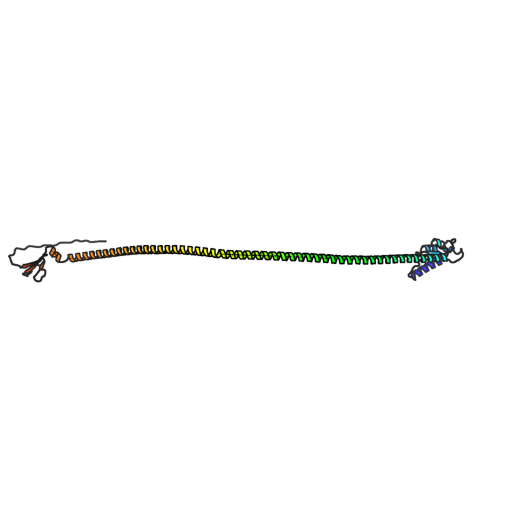.040 1.00 49.31 331 ASP A O 1
ATOM 2587 N N . ASN A 1 332 ? -113.885 -74.851 85.109 1.00 38.00 332 ASN A N 1
ATOM 2588 C CA . ASN A 1 332 ? -112.896 -74.482 84.043 1.00 38.00 332 ASN A CA 1
ATOM 2589 C C . ASN A 1 332 ? -113.302 -73.865 82.665 1.00 38.00 332 ASN A C 1
ATOM 2591 O O . ASN A 1 332 ? -114.466 -73.916 82.270 1.00 38.00 332 ASN A O 1
ATOM 2595 N N . PRO A 1 333 ? -112.322 -73.371 81.857 1.00 61.59 333 PRO A N 1
ATOM 2596 C CA . PRO A 1 333 ? -110.877 -73.184 82.120 1.00 61.59 333 PRO A CA 1
ATOM 2597 C C . PRO A 1 333 ? -110.363 -71.731 82.076 1.00 61.59 333 PRO A C 1
ATOM 2599 O O . PRO A 1 333 ? -111.010 -70.874 81.436 1.00 61.59 333 PRO A O 1
#

pLDDT: mean 81.55, std 17.22, range [27.86, 97.94]

Secondary structure (DSSP, 8-state):
-HHHHHHHHHHHHHHHHHHH-SS--S-EEEE--S--GGGGGGGG-HHHHHHHHT-SS-EEEE-S-TT---HHHHHSSEE-SSHHHHHHHHHHHHHHHHHHHHHHHHHHHHHHHHHHHHHHHHHHHHHHHHHHHHHHHHHHHHHHHHHHHHHHHHHHHHHHHHHHHHHHHHHHHHHHHHHHHHHHHHHHHHHHHHHHHHHHHHHHHHHHHHHHHHHHHHHHHHHHHHHHHHHHHHHHHHHHHHHHHHHHHHHHHHHHHHHHHHHTT-THHHHHTTPPEEE-TTS-B--SS----SEEEEEETTEEEEEE-------------------------

Radius of gyration: 106.83 Å; chains: 1; bounding box: 195×108×226 Å

Sequence (333 aa):
GAAAEIRDALMVSLAQIELNHPWRPDAVVIIRGGGAVNDMAWLNDYALVRCVCELEIPVLTGIGHERDSTMLDEVANQRYDTPSKVIAGIERTIVQRTREAQSLFDQVSQQAHRSLERTKQSVEQTFVTVQSGARQTLADTQADATALLGEVKLSAAYALRAASEAIQRDMADVRHLAHRQVAQAQREVPALMTDIRSEARQVLRTAQVRTEADWRFVVEYATTELRHQKEAVERTYAETTNRAHQTISDARERSQALVREITGQGPEQTLGRGFALVRDAEGRTVTSVNSDSPELVIQFRDGERHARFTKGPAPEAMATPGKIDIFKRNDNP